Protein AF-A0A1E2WW05-F1 (afdb_monomer_lite)

pLDDT: mean 73.14, std 16.89, range [34.53, 94.69]

Radius of gyration: 18.59 Å; chains: 1; bounding box: 51×36×49 Å

Foldseek 3Di:
DDPLVVLLVVVVVLDPPDPQADPSVVLCVVLCVDPVSVVQCVVCSVVVNVVSNCLLSVLSRLVVLLVVLLCCVPPNVPDDRPDPPPPDPLVVLLSNLSSLLLNLQLVLLVVLPPPVVSVVLSVLQSVLVSVVSSVCLAPDLVVVLVLLVVCLVCLVVLHQSDDCVSRVSSSVSSVSLSVVCVVDVVSCVVRSVSNSVSSVSSSVSSVVRPQVNQWYDDPSFTWGDPDDPPDTDTSGD

Secondary structure (DSSP, 8-state):
--HHHHHHHHHHHHS---TTSSPHHHHHHHHHHSHHHHHHHHHHHHTT-HHHHHHHHHHHHHHHHHHHHHHHHHT-TT------TT--HHHHHHHHHHHHHHHHHHHHHHHHS-HHHHHHHHHHHHHHHHHHHHHHHTS-HHHHHHHHHHHHHHHHTT---S-TTTSHHHHHHHHHHHHHHHH-HHHIIIIIHHHHHHHHHHHHHHHH-GGGS--EEETTEEEEE-STTS-EEES--

Sequence (237 aa):
MTKAFSDLMKLKEVFIMPQGLPPLERLLIDASNDPYSRSKLQEAFKNEDYTTAYLVLAPHFAYAYGLQWIYKARWNSNYKIPLWRSFTNPGRQCVKAFGDFLNALLEVCREIYIYENAGEMFKYIVWELKKEEIDWQVSKKSEVIKTHQNRIGKLKKRENPYNSEDFPHLHRLIGECFDAGDGNNLFRINYFLVITRAYSAWVADMQSNPSWVTIFQENGKILHHASQGKGKKCLFQ

Structure (mmCIF, N/CA/C/O backbone):
data_AF-A0A1E2WW05-F1
#
_entry.id   AF-A0A1E2WW05-F1
#
loop_
_atom_site.group_PDB
_atom_site.id
_atom_site.type_symbol
_atom_site.label_atom_id
_atom_site.label_alt_id
_atom_site.label_comp_id
_atom_site.label_asym_id
_atom_site.label_entity_id
_atom_site.label_seq_id
_atom_site.pdbx_PDB_ins_code
_atom_site.Cartn_x
_atom_site.Cartn_y
_atom_site.Cartn_z
_atom_site.occupancy
_atom_site.B_iso_or_equiv
_atom_site.auth_seq_id
_atom_site.auth_comp_id
_atom_site.auth_asym_id
_atom_site.auth_atom_id
_atom_site.pdbx_PDB_model_num
ATOM 1 N N . MET A 1 1 ? -32.378 -13.559 2.565 1.00 45.41 1 MET A N 1
ATOM 2 C CA . MET A 1 1 ? -31.412 -12.772 3.366 1.00 45.41 1 MET A CA 1
ATOM 3 C C . MET A 1 1 ? -30.851 -13.685 4.446 1.00 45.41 1 MET A C 1
ATOM 5 O O . MET A 1 1 ? -31.641 -14.300 5.148 1.00 45.41 1 MET A O 1
ATOM 9 N N . THR A 1 2 ? -29.533 -13.876 4.517 1.00 45.19 2 THR A N 1
ATOM 10 C CA . THR A 1 2 ? -28.892 -14.802 5.472 1.00 45.19 2 THR A CA 1
ATOM 11 C C . THR A 1 2 ? -28.766 -14.171 6.861 1.00 45.19 2 THR A C 1
ATOM 13 O O . THR A 1 2 ? -28.639 -12.955 6.977 1.00 45.19 2 THR A O 1
ATOM 16 N N . LYS A 1 3 ? -28.759 -14.989 7.923 1.00 44.28 3 LYS A N 1
ATOM 17 C CA . LYS A 1 3 ? -28.567 -14.554 9.323 1.00 44.28 3 LYS A CA 1
ATOM 18 C C . LYS A 1 3 ? -27.330 -13.652 9.495 1.00 44.28 3 LYS A C 1
ATOM 20 O O . LYS A 1 3 ? -27.423 -12.613 10.131 1.00 44.28 3 LYS A O 1
ATOM 25 N N . ALA A 1 4 ? -26.243 -13.962 8.781 1.00 39.69 4 ALA A N 1
ATOM 26 C CA . ALA A 1 4 ? -25.043 -13.125 8.706 1.00 39.69 4 ALA A CA 1
ATOM 27 C C . ALA A 1 4 ? -25.322 -11.695 8.205 1.00 39.69 4 ALA A C 1
ATOM 29 O O . ALA A 1 4 ? -24.788 -10.750 8.762 1.00 39.69 4 ALA A O 1
ATOM 30 N N . PHE A 1 5 ? -26.190 -11.508 7.203 1.00 40.88 5 PHE A N 1
ATOM 31 C CA . PHE A 1 5 ? -26.583 -10.179 6.712 1.00 40.88 5 PHE A CA 1
ATOM 32 C C . PHE A 1 5 ? -27.421 -9.404 7.742 1.00 40.88 5 PHE A C 1
ATOM 34 O O . PHE A 1 5 ? -27.285 -8.193 7.875 1.00 40.88 5 PHE A O 1
ATOM 41 N N . SER A 1 6 ? -28.258 -10.105 8.511 1.00 46.91 6 SER A N 1
ATOM 42 C CA . SER A 1 6 ? -29.024 -9.505 9.609 1.00 46.91 6 SER A CA 1
ATOM 43 C C . SER A 1 6 ? -28.130 -9.082 10.779 1.00 46.91 6 SER A C 1
ATOM 45 O O . SER A 1 6 ? -28.365 -8.027 11.359 1.00 46.91 6 SER A O 1
ATOM 47 N N . ASP A 1 7 ? -27.110 -9.871 11.119 1.00 48.38 7 ASP A N 1
ATOM 48 C CA . ASP A 1 7 ? -26.136 -9.531 12.164 1.00 48.38 7 ASP A CA 1
ATOM 49 C C . ASP A 1 7 ? -25.177 -8.416 11.698 1.00 48.38 7 ASP A C 1
ATOM 51 O O . ASP A 1 7 ? -24.843 -7.515 12.464 1.00 48.38 7 ASP A O 1
ATOM 55 N N . LEU A 1 8 ? -24.853 -8.379 10.402 1.00 46.03 8 LEU A N 1
ATOM 56 C CA . LEU A 1 8 ? -24.139 -7.281 9.740 1.00 46.03 8 LEU A CA 1
ATOM 57 C C . LEU A 1 8 ? -24.904 -5.948 9.776 1.00 46.03 8 LEU A C 1
ATOM 59 O O . LEU A 1 8 ? -24.286 -4.891 9.852 1.00 46.03 8 LEU A O 1
ATOM 63 N N . MET A 1 9 ? -26.238 -5.968 9.749 1.00 45.62 9 MET A N 1
ATOM 64 C CA . MET A 1 9 ? -27.055 -4.753 9.866 1.00 45.62 9 MET A CA 1
ATOM 65 C C . MET A 1 9 ? -27.131 -4.221 11.303 1.00 45.62 9 MET A C 1
ATOM 67 O O . MET A 1 9 ? -27.318 -3.021 11.478 1.00 45.62 9 MET A O 1
ATOM 71 N N . LYS A 1 10 ? -26.894 -5.057 12.325 1.00 48.31 10 LYS A N 1
ATOM 72 C CA . LYS A 1 10 ? -26.745 -4.594 13.720 1.00 48.31 10 LYS A CA 1
ATOM 73 C C . LYS A 1 10 ? -25.486 -3.744 13.904 1.00 48.31 10 LYS A C 1
ATOM 75 O O . LYS A 1 10 ? -25.483 -2.809 14.698 1.00 48.31 10 LYS A O 1
ATOM 80 N N . LEU A 1 11 ? -24.447 -3.974 13.092 1.00 43.03 11 LEU A N 1
ATOM 81 C CA . LEU A 1 11 ? -23.299 -3.068 13.039 1.00 43.03 11 LEU A CA 1
ATOM 82 C C . LEU A 1 11 ? -23.680 -1.664 12.575 1.00 43.03 11 LEU A C 1
ATOM 84 O O . LEU A 1 11 ? -22.949 -0.742 12.877 1.00 43.03 11 LEU A O 1
ATOM 88 N N . LYS A 1 12 ? -24.797 -1.455 11.876 1.00 41.94 12 LYS A N 1
ATOM 89 C CA . LYS A 1 12 ? -25.235 -0.117 11.451 1.00 41.94 12 LYS A CA 1
ATOM 90 C C . LYS A 1 12 ? -25.687 0.756 12.634 1.00 41.94 12 LYS A C 1
ATOM 92 O O . LYS A 1 12 ? -25.689 1.976 12.515 1.00 41.94 12 LYS A O 1
ATOM 97 N N . GLU A 1 13 ? -26.045 0.129 13.757 1.00 38.78 13 GLU A N 1
ATOM 98 C CA . GLU A 1 13 ? -26.402 0.788 15.023 1.00 38.78 13 GLU A CA 1
ATOM 99 C C . GLU A 1 13 ? -25.180 0.976 15.942 1.00 38.78 13 GLU A C 1
ATOM 101 O O . GLU A 1 13 ? -25.124 1.942 16.698 1.00 38.78 13 GLU A O 1
ATOM 106 N N . VAL A 1 14 ? -24.175 0.093 15.837 1.00 38.38 14 VAL A N 1
ATOM 107 C CA . VAL A 1 14 ? -22.914 0.145 16.610 1.00 38.38 14 VAL A CA 1
ATOM 108 C C . VAL A 1 14 ? -21.855 1.023 15.928 1.00 38.38 14 VAL A C 1
ATOM 110 O O . VAL A 1 14 ? -21.145 1.796 16.568 1.00 38.38 14 VAL A O 1
ATOM 113 N N . PHE A 1 15 ? -21.757 0.940 14.605 1.00 38.00 15 PHE A N 1
ATOM 114 C CA . PHE A 1 15 ? -20.961 1.821 13.769 1.00 38.00 15 PHE A CA 1
ATOM 115 C C . PHE A 1 15 ? -21.826 3.013 13.390 1.00 38.00 15 PHE A C 1
ATOM 117 O O . PHE A 1 15 ? -22.604 2.959 12.435 1.00 38.00 15 PHE A O 1
ATOM 124 N N . ILE A 1 16 ? -21.625 4.136 14.077 1.00 41.28 16 ILE A N 1
ATOM 125 C CA . ILE A 1 16 ? -22.026 5.435 13.539 1.00 41.28 16 ILE A CA 1
ATOM 126 C C . ILE A 1 16 ? -21.150 5.686 12.308 1.00 41.28 16 ILE A C 1
ATOM 128 O O . ILE A 1 16 ? -20.086 6.292 12.393 1.00 41.28 16 ILE A O 1
ATOM 132 N N . MET A 1 17 ? -21.578 5.161 11.162 1.00 38.66 17 MET A N 1
ATOM 133 C CA . MET A 1 17 ? -20.970 5.413 9.864 1.00 38.66 17 MET A CA 1
ATOM 134 C C . MET A 1 17 ? -21.217 6.879 9.518 1.00 38.66 17 MET A C 1
ATOM 136 O O . MET A 1 17 ? -22.373 7.279 9.344 1.00 38.66 17 MET A O 1
ATOM 140 N N . PRO A 1 18 ? -20.175 7.715 9.419 1.00 36.66 18 PRO A N 1
ATOM 141 C CA . PRO A 1 18 ? -20.381 9.120 9.125 1.00 36.66 18 PRO A CA 1
ATOM 142 C C . PRO A 1 18 ? -20.963 9.297 7.727 1.00 36.66 18 PRO A C 1
ATOM 144 O O . PRO A 1 18 ? -20.664 8.541 6.799 1.00 36.66 18 PRO A O 1
ATOM 147 N N . GLN A 1 19 ? -21.814 10.309 7.580 1.00 34.53 19 GLN A N 1
ATOM 148 C CA . GLN A 1 19 ? -22.475 10.593 6.312 1.00 34.53 19 GLN A CA 1
ATOM 149 C C . GLN A 1 19 ? -21.449 10.798 5.184 1.00 34.53 19 GLN A C 1
ATOM 151 O O . GLN A 1 19 ? -20.490 11.555 5.341 1.00 34.53 19 GLN A O 1
ATOM 156 N N . GLY A 1 20 ? -21.673 10.139 4.041 1.00 37.88 20 GLY A N 1
ATOM 157 C CA . GLY A 1 20 ? -20.835 10.258 2.839 1.00 37.88 20 GLY A CA 1
ATOM 158 C C . GLY A 1 20 ? -19.876 9.092 2.571 1.00 37.88 20 GLY A C 1
ATOM 159 O O . GLY A 1 20 ? -19.146 9.138 1.583 1.00 37.88 20 GLY A O 1
ATOM 160 N N . LEU A 1 21 ? -19.877 8.046 3.399 1.00 43.34 21 LEU A N 1
ATOM 161 C CA . LEU A 1 21 ? -19.211 6.783 3.070 1.00 43.34 21 LEU A CA 1
ATOM 162 C C . LEU A 1 21 ? -19.950 6.047 1.934 1.00 43.34 21 LEU A C 1
ATOM 164 O O . LEU A 1 21 ? -21.162 6.240 1.776 1.00 43.34 21 LEU A O 1
ATOM 168 N N . PRO A 1 22 ? -19.275 5.156 1.171 1.00 48.56 22 PRO A N 1
ATOM 169 C CA . PRO A 1 22 ? -19.995 4.072 0.514 1.00 48.56 22 PRO A CA 1
ATOM 170 C C . PRO A 1 22 ? -20.884 3.423 1.581 1.00 48.56 22 PRO A C 1
ATOM 172 O O . PRO A 1 22 ? -20.423 3.289 2.721 1.00 48.56 22 PRO A O 1
ATOM 175 N N . PRO A 1 23 ? -22.139 3.062 1.268 1.00 56.09 23 PRO A N 1
ATOM 176 C CA . PRO A 1 23 ? -23.016 2.445 2.255 1.00 56.09 23 PRO A CA 1
ATOM 177 C C . PRO A 1 23 ? -22.250 1.330 2.975 1.00 56.09 23 PRO A C 1
ATOM 179 O O . PRO A 1 23 ? -21.495 0.619 2.311 1.00 56.09 23 PRO A O 1
ATOM 182 N N . LEU A 1 24 ? -22.380 1.189 4.303 1.00 54.47 24 LEU A N 1
ATOM 183 C CA . LEU A 1 24 ? -21.713 0.104 5.050 1.00 54.47 24 LEU A CA 1
ATOM 184 C C . LEU A 1 24 ? -21.965 -1.228 4.339 1.00 54.47 24 LEU A C 1
ATOM 186 O O . LEU A 1 24 ? -21.053 -2.024 4.172 1.00 54.47 24 LEU A O 1
ATOM 190 N N . GLU A 1 25 ? -23.173 -1.386 3.791 1.00 56.75 25 GLU A N 1
ATOM 191 C CA . GLU A 1 25 ? -23.553 -2.497 2.928 1.00 56.75 25 GLU A CA 1
ATOM 192 C C . GLU A 1 25 ? -22.591 -2.720 1.753 1.00 56.75 25 GLU A C 1
ATOM 194 O O . GLU A 1 25 ? -22.239 -3.856 1.486 1.00 56.75 25 GLU A O 1
ATOM 199 N N . ARG A 1 26 ? -22.113 -1.678 1.068 1.00 61.25 26 ARG A N 1
ATOM 200 C CA . ARG A 1 26 ? -21.187 -1.792 -0.069 1.00 61.25 26 ARG A CA 1
ATOM 201 C C . ARG A 1 26 ? -19.784 -2.227 0.347 1.00 61.25 26 ARG A C 1
ATOM 203 O O . ARG A 1 26 ? -19.175 -3.025 -0.349 1.00 61.25 26 ARG A O 1
ATOM 210 N N . LEU A 1 27 ? -19.294 -1.756 1.489 1.00 63.03 27 LEU A N 1
ATOM 211 C CA . LEU A 1 27 ? -17.991 -2.172 2.020 1.00 63.03 27 LEU A CA 1
ATOM 212 C C . LEU A 1 27 ? -18.038 -3.573 2.615 1.00 63.03 27 LEU A C 1
ATOM 214 O O . LEU A 1 27 ? -17.094 -4.339 2.465 1.00 63.03 27 LEU A O 1
ATOM 218 N N . LEU A 1 28 ? -19.159 -3.925 3.236 1.00 63.44 28 LEU A N 1
ATOM 219 C CA . LEU A 1 28 ? -19.446 -5.288 3.647 1.00 63.44 28 LEU A CA 1
ATOM 220 C C . LEU A 1 28 ? -19.593 -6.204 2.436 1.00 63.44 28 LEU A C 1
ATOM 222 O O . LEU A 1 28 ? -19.105 -7.321 2.491 1.00 63.44 28 LEU A O 1
ATOM 226 N N . ILE A 1 29 ? -20.199 -5.745 1.338 1.00 66.25 29 ILE A N 1
ATOM 227 C CA . ILE A 1 29 ? -20.243 -6.485 0.072 1.00 66.25 29 ILE A CA 1
ATOM 228 C C . ILE A 1 29 ? -18.820 -6.693 -0.450 1.00 66.25 29 ILE A C 1
ATOM 230 O O . ILE A 1 29 ? -18.447 -7.833 -0.703 1.00 66.25 29 ILE A O 1
ATOM 234 N N . ASP A 1 30 ? -18.001 -5.644 -0.535 1.00 68.56 30 ASP A N 1
ATOM 235 C CA . ASP A 1 30 ? -16.623 -5.738 -1.028 1.00 68.56 30 ASP A CA 1
ATOM 236 C C . ASP A 1 30 ? -15.756 -6.657 -0.151 1.00 68.56 30 ASP A C 1
ATOM 238 O O . ASP A 1 30 ? -15.097 -7.561 -0.666 1.00 68.56 30 ASP A O 1
ATOM 242 N N . ALA A 1 31 ? -15.812 -6.498 1.174 1.00 71.50 31 ALA A N 1
ATOM 243 C CA . ALA A 1 31 ? -15.117 -7.366 2.123 1.00 71.50 31 ALA A CA 1
ATOM 244 C C . ALA A 1 31 ? -15.685 -8.791 2.128 1.00 71.50 31 ALA A C 1
ATOM 246 O O . ALA A 1 31 ? -14.944 -9.754 2.291 1.00 71.50 31 ALA A O 1
ATOM 247 N N . SER A 1 32 ? -16.989 -8.955 1.898 1.00 67.56 32 SER A N 1
ATOM 248 C CA . SER A 1 32 ? -17.591 -10.272 1.734 1.00 67.56 32 SER A CA 1
ATOM 249 C C . SER A 1 32 ? -17.220 -10.900 0.402 1.00 67.56 32 SER A C 1
ATOM 251 O O . SER A 1 32 ? -17.220 -12.111 0.328 1.00 67.56 32 SER A O 1
ATOM 253 N N . ASN A 1 33 ? -16.885 -10.162 -0.652 1.00 71.75 33 ASN A N 1
ATOM 254 C CA . ASN A 1 33 ? -16.458 -10.753 -1.923 1.00 71.75 33 ASN A CA 1
ATOM 255 C C . ASN A 1 33 ? -15.009 -11.252 -1.877 1.00 71.75 33 ASN A C 1
ATOM 257 O O . ASN A 1 33 ? -14.646 -12.123 -2.664 1.00 71.75 33 ASN A O 1
ATOM 261 N N . ASP A 1 34 ? -14.214 -10.753 -0.931 1.00 77.94 34 ASP A N 1
ATOM 262 C CA . ASP A 1 34 ? -12.877 -11.250 -0.634 1.00 77.94 34 ASP A CA 1
ATOM 263 C C . ASP A 1 34 ? -12.926 -12.498 0.278 1.00 77.94 34 ASP A C 1
ATOM 265 O O . ASP A 1 34 ? -13.397 -12.391 1.411 1.00 77.94 34 ASP A O 1
ATOM 269 N N . PRO A 1 35 ? -12.421 -13.676 -0.146 1.00 78.25 35 PRO A N 1
ATOM 270 C CA . PRO A 1 35 ? -12.417 -14.887 0.678 1.00 78.25 35 PRO A CA 1
ATOM 271 C C . PRO A 1 35 ? -11.692 -14.734 2.022 1.00 78.25 35 PRO A C 1
ATOM 273 O O . PRO A 1 35 ? -12.168 -15.271 3.024 1.00 78.25 35 PRO A O 1
ATOM 276 N N . TYR A 1 36 ? -10.577 -13.990 2.065 1.00 81.19 36 TYR A N 1
ATOM 277 C CA . TYR A 1 36 ? -9.803 -13.802 3.296 1.00 81.19 36 TYR A CA 1
ATOM 278 C C . TYR A 1 36 ? -10.573 -12.937 4.299 1.00 81.19 36 TYR A C 1
ATOM 280 O O . TYR A 1 36 ? -10.864 -13.385 5.412 1.00 81.19 36 TYR A O 1
ATOM 288 N N . SER A 1 37 ? -10.994 -11.740 3.878 1.00 81.56 37 SER A N 1
ATOM 289 C CA . SER A 1 37 ? -11.820 -10.845 4.694 1.00 81.56 37 SER A CA 1
ATOM 290 C C . SER A 1 37 ? -13.136 -11.507 5.093 1.00 81.56 37 SER A C 1
ATOM 292 O O . SER A 1 37 ? -13.527 -11.411 6.251 1.00 81.56 37 SER A O 1
ATOM 294 N N . ARG A 1 38 ? -13.803 -12.237 4.186 1.00 81.69 38 ARG A N 1
ATOM 295 C CA . ARG A 1 38 ? -15.033 -12.989 4.484 1.00 81.69 38 ARG A CA 1
ATOM 296 C C . ARG A 1 38 ? -14.805 -13.997 5.602 1.00 81.69 38 ARG A C 1
ATOM 298 O O . ARG A 1 38 ? -15.597 -14.019 6.540 1.00 81.69 38 ARG A O 1
ATOM 305 N N . SER A 1 39 ? -13.752 -14.810 5.515 1.00 82.19 39 SER A N 1
ATOM 306 C CA . SER A 1 39 ? -13.438 -15.807 6.544 1.00 82.19 39 SER A CA 1
ATOM 307 C C . SER A 1 39 ? -13.174 -15.141 7.893 1.00 82.19 39 SER A C 1
ATOM 309 O O . SER A 1 39 ? -13.739 -15.557 8.902 1.00 82.19 39 SER A O 1
ATOM 311 N N . LYS A 1 40 ? -12.363 -14.075 7.912 1.00 82.06 40 LYS A N 1
ATOM 312 C CA . LYS A 1 40 ? -12.041 -13.334 9.138 1.00 82.06 40 LYS A CA 1
ATOM 313 C C . LYS A 1 40 ? -13.256 -12.635 9.738 1.00 82.06 40 LYS A C 1
ATOM 315 O O . LYS A 1 40 ? -13.433 -12.667 10.949 1.00 82.06 40 LYS A O 1
ATOM 320 N N . LEU A 1 41 ? -14.128 -12.067 8.908 1.00 80.44 41 LEU A N 1
ATOM 321 C CA . LEU A 1 41 ? -15.387 -11.467 9.347 1.00 80.44 41 LEU A CA 1
ATOM 322 C C . LEU A 1 41 ? -16.345 -12.519 9.906 1.00 80.44 41 LEU A C 1
ATOM 324 O O . LEU A 1 41 ? -16.942 -12.298 10.951 1.00 80.44 41 LEU A O 1
ATOM 328 N N . GLN A 1 42 ? -16.484 -13.672 9.251 1.00 79.88 42 GLN A N 1
ATOM 329 C CA . GLN A 1 42 ? -17.332 -14.762 9.741 1.00 79.88 42 GLN A CA 1
ATOM 330 C C . GLN A 1 42 ? -16.861 -15.289 11.099 1.00 79.88 42 GLN A C 1
ATOM 332 O O . GLN A 1 42 ? -17.686 -15.498 11.987 1.00 79.88 42 GLN A O 1
ATOM 337 N N . GLU A 1 43 ? -15.552 -15.481 11.265 1.00 81.31 43 GLU A N 1
ATOM 338 C CA . GLU A 1 43 ? -14.938 -15.874 12.535 1.00 81.31 43 GLU A CA 1
ATOM 339 C C . GLU A 1 43 ? -15.163 -14.808 13.616 1.00 81.31 43 GLU A C 1
ATOM 341 O O . GLU A 1 43 ? -15.654 -15.123 14.699 1.00 81.31 43 GLU A O 1
ATOM 346 N N . ALA A 1 44 ? -14.895 -13.543 13.288 1.00 78.06 44 ALA A N 1
ATOM 347 C CA . ALA A 1 44 ? -15.107 -12.412 14.179 1.00 78.06 44 ALA A CA 1
ATOM 348 C C . ALA A 1 44 ? -16.565 -12.326 14.656 1.00 78.06 44 ALA A C 1
ATOM 350 O O . ALA A 1 44 ? -16.820 -12.265 15.854 1.00 78.06 44 ALA A O 1
ATOM 351 N N . PHE A 1 45 ? -17.539 -12.411 13.744 1.00 75.44 45 PHE A N 1
ATOM 352 C C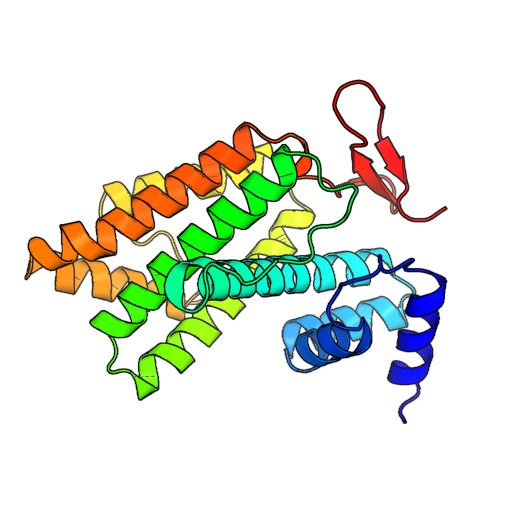A . PHE A 1 45 ? -18.959 -12.362 14.104 1.00 75.44 45 PHE A CA 1
ATOM 353 C C . PHE A 1 45 ? -19.417 -13.563 14.918 1.00 75.44 45 PHE A C 1
ATOM 355 O O . PHE A 1 45 ? -20.220 -13.401 15.832 1.00 75.44 45 PHE A O 1
ATOM 362 N N . LYS A 1 46 ? -18.906 -14.760 14.617 1.00 77.56 46 LYS A N 1
ATOM 363 C CA . LYS A 1 46 ? -19.207 -15.960 15.404 1.00 77.56 46 LYS A CA 1
ATOM 364 C C . LYS A 1 46 ? -18.757 -15.807 16.861 1.00 77.56 46 LYS A C 1
ATOM 366 O O . LYS A 1 46 ? -19.421 -16.337 17.746 1.00 77.56 46 LYS A O 1
ATOM 371 N N . ASN A 1 47 ? -17.656 -15.095 17.085 1.00 78.69 47 ASN A N 1
ATOM 372 C CA . ASN A 1 47 ? -17.053 -14.892 18.400 1.00 78.69 47 ASN A CA 1
ATOM 373 C C . ASN A 1 47 ? -17.460 -13.563 19.061 1.00 78.69 47 ASN A C 1
ATOM 375 O O . ASN A 1 47 ? -16.906 -13.224 20.101 1.00 78.69 47 ASN A O 1
ATOM 379 N N . GLU A 1 48 ? -18.376 -12.799 18.452 1.00 76.06 48 GLU A N 1
ATOM 380 C CA . GLU A 1 48 ? -18.725 -11.430 18.872 1.00 76.06 48 GLU A CA 1
ATOM 381 C C . GLU A 1 48 ? -17.497 -10.495 18.986 1.00 76.06 48 GLU A C 1
ATOM 383 O O . GLU A 1 48 ? -17.488 -9.511 19.725 1.00 76.06 48 GLU A O 1
ATOM 388 N N . ASP A 1 49 ? -16.450 -10.777 18.205 1.00 73.00 49 ASP A N 1
ATOM 389 C CA . ASP A 1 49 ? -15.217 -10.001 18.138 1.00 73.00 49 ASP A CA 1
ATOM 390 C C . ASP A 1 49 ? -15.364 -8.847 17.137 1.00 73.00 49 ASP A C 1
ATOM 392 O O . ASP A 1 49 ? -14.859 -8.848 16.009 1.00 73.00 49 ASP A O 1
ATOM 396 N N . TYR A 1 50 ? -16.072 -7.806 17.567 1.00 69.75 50 TYR A N 1
ATOM 397 C CA . TYR A 1 50 ? -16.231 -6.581 16.782 1.00 69.75 50 TYR A CA 1
ATOM 398 C C . TYR A 1 50 ? -14.900 -5.857 16.527 1.00 69.75 50 TYR A C 1
ATOM 400 O O . TYR A 1 50 ? -14.817 -5.021 15.622 1.00 69.75 50 TYR A O 1
ATOM 408 N N . THR A 1 51 ? -13.850 -6.209 17.276 1.00 64.38 51 THR A N 1
ATOM 409 C CA . THR A 1 51 ? -12.511 -5.659 17.097 1.00 64.38 51 THR A CA 1
ATOM 410 C C . THR A 1 51 ? -11.875 -6.172 15.820 1.00 64.38 51 THR A C 1
ATOM 412 O O . THR A 1 51 ? -11.508 -5.382 14.946 1.00 64.38 51 THR A O 1
ATOM 415 N N . THR A 1 52 ? -11.822 -7.490 15.653 1.00 71.88 52 THR A N 1
ATOM 416 C CA . THR A 1 52 ? -11.350 -8.096 14.407 1.00 71.88 52 THR A CA 1
ATOM 417 C C . THR A 1 52 ? -12.212 -7.674 13.222 1.00 71.88 52 THR A C 1
ATOM 419 O O . THR A 1 52 ? -11.670 -7.373 12.159 1.00 71.88 52 THR A O 1
ATOM 422 N N . ALA A 1 53 ? -13.534 -7.557 13.393 1.00 68.62 53 ALA A N 1
ATOM 423 C CA . ALA A 1 53 ? -14.404 -7.090 12.316 1.00 68.62 53 ALA A CA 1
ATOM 424 C C . ALA A 1 53 ? -14.044 -5.668 11.840 1.00 68.62 53 ALA A C 1
ATOM 426 O O . ALA A 1 53 ? -13.960 -5.425 10.636 1.00 68.62 53 ALA A O 1
ATOM 427 N N . TYR A 1 54 ? -13.768 -4.740 12.764 1.00 68.44 54 TYR A N 1
ATOM 428 C CA . TYR A 1 54 ? -13.324 -3.387 12.417 1.00 68.44 54 TYR A CA 1
ATOM 429 C C . TYR A 1 54 ? -11.978 -3.403 11.677 1.00 68.44 54 TYR A C 1
ATOM 431 O O . TYR A 1 54 ? -11.839 -2.758 10.637 1.00 68.44 54 TYR A O 1
ATOM 439 N N . LEU A 1 55 ? -10.997 -4.147 12.199 1.00 70.00 55 LEU A N 1
ATOM 440 C CA . LEU A 1 55 ? -9.646 -4.237 11.632 1.00 70.00 55 LEU A CA 1
ATOM 441 C C . LEU A 1 55 ? -9.649 -4.806 10.209 1.00 70.00 55 LEU A C 1
ATOM 443 O O . LEU A 1 55 ? -8.876 -4.360 9.368 1.00 70.00 55 LEU A O 1
ATOM 447 N N . VAL A 1 56 ? -10.550 -5.745 9.915 1.00 74.94 56 VAL A N 1
ATOM 448 C CA . VAL A 1 56 ? -10.717 -6.281 8.558 1.00 74.94 56 VAL A CA 1
ATOM 449 C C . VAL A 1 56 ? -11.328 -5.240 7.621 1.00 74.94 56 VAL A C 1
ATOM 451 O O . VAL A 1 56 ? -10.930 -5.154 6.464 1.00 74.94 56 VAL A O 1
ATOM 454 N N . LEU A 1 57 ? -12.282 -4.431 8.093 1.00 72.00 57 LEU A N 1
ATOM 455 C CA . LEU A 1 57 ? -12.966 -3.443 7.255 1.00 72.00 57 LEU A CA 1
ATOM 456 C C . LEU A 1 57 ? -12.130 -2.182 7.003 1.00 72.00 57 LEU A C 1
ATOM 458 O O . LEU A 1 57 ? -12.216 -1.622 5.909 1.00 72.00 57 LEU A O 1
ATOM 462 N N . ALA A 1 58 ? -11.323 -1.738 7.972 1.00 69.94 58 ALA A N 1
ATOM 463 C CA . ALA A 1 58 ? -10.554 -0.491 7.909 1.00 69.94 58 ALA A CA 1
ATOM 464 C C . ALA A 1 58 ? -9.683 -0.350 6.639 1.00 69.94 58 ALA A C 1
ATOM 466 O O . ALA A 1 58 ? -9.777 0.693 5.983 1.00 69.94 58 ALA A O 1
ATOM 467 N N . PRO A 1 59 ? -8.931 -1.378 6.201 1.00 73.12 59 PRO A N 1
ATOM 468 C CA . PRO A 1 59 ? -8.210 -1.334 4.935 1.00 73.12 59 PRO A CA 1
ATOM 469 C C . PRO A 1 59 ? -9.146 -1.094 3.749 1.00 73.12 59 PRO A C 1
ATOM 471 O O . PRO A 1 59 ? -8.896 -0.190 2.959 1.00 73.12 59 PRO A O 1
ATOM 474 N N . HIS A 1 60 ? -10.287 -1.789 3.635 1.00 74.50 60 HIS A N 1
ATOM 475 C CA . HIS A 1 60 ? -11.230 -1.576 2.517 1.00 74.50 60 HIS A CA 1
ATOM 476 C C . HIS A 1 60 ? -11.683 -0.116 2.387 1.00 74.50 60 HIS A C 1
ATOM 478 O O . HIS A 1 60 ? -11.796 0.377 1.261 1.00 74.50 60 HIS A O 1
ATOM 484 N N . PHE A 1 61 ? -11.851 0.602 3.504 1.00 70.69 61 PHE A N 1
ATOM 485 C CA . PHE A 1 61 ? -12.085 2.048 3.479 1.00 70.69 61 PHE A CA 1
ATOM 486 C C . PHE A 1 61 ? -10.900 2.812 2.875 1.00 70.69 61 PHE A C 1
ATOM 488 O O . PHE A 1 61 ? -11.103 3.633 1.976 1.00 70.69 61 PHE A O 1
ATOM 495 N N . ALA A 1 62 ? -9.675 2.542 3.333 1.00 71.88 62 ALA A N 1
ATOM 496 C CA . ALA A 1 62 ? -8.464 3.197 2.838 1.00 71.88 62 ALA A CA 1
ATOM 497 C C . ALA A 1 62 ? -8.300 3.027 1.317 1.00 71.88 62 ALA A C 1
ATOM 499 O O . ALA A 1 62 ? -8.072 4.011 0.609 1.00 71.88 62 ALA A O 1
ATOM 500 N N . TYR A 1 63 ? -8.524 1.819 0.785 1.00 76.94 63 TYR A N 1
ATOM 501 C CA . TYR A 1 63 ? -8.471 1.572 -0.663 1.00 76.94 63 TYR A CA 1
ATOM 502 C C . TYR A 1 63 ? -9.598 2.261 -1.424 1.00 76.94 63 TYR A C 1
ATOM 504 O O . TYR A 1 63 ? -9.335 2.850 -2.469 1.00 76.94 63 TYR A O 1
ATOM 512 N N . ALA A 1 64 ? -10.836 2.244 -0.922 1.00 75.56 64 ALA A N 1
ATOM 513 C CA . ALA A 1 64 ? -11.939 2.944 -1.579 1.00 75.56 64 ALA A CA 1
ATOM 514 C C . ALA A 1 64 ? -11.642 4.448 -1.724 1.00 75.56 64 ALA A C 1
ATOM 516 O O . ALA A 1 64 ? -11.883 5.036 -2.780 1.00 75.56 64 ALA A O 1
ATOM 517 N N . TYR A 1 65 ? -11.060 5.065 -0.694 1.00 75.19 65 TYR A N 1
ATOM 518 C CA . TYR A 1 65 ? -10.638 6.464 -0.735 1.00 75.19 65 TYR A CA 1
ATOM 519 C C . TYR A 1 65 ? -9.419 6.705 -1.623 1.00 75.19 65 TYR A C 1
ATOM 521 O O . TYR A 1 65 ? -9.401 7.688 -2.366 1.00 75.19 65 TYR A O 1
ATOM 529 N N . GLY A 1 66 ? -8.435 5.806 -1.592 1.00 79.19 66 GLY A N 1
ATOM 530 C CA . GLY A 1 66 ? -7.297 5.831 -2.505 1.00 79.19 66 GLY A CA 1
ATOM 531 C C . GLY A 1 66 ? -7.754 5.795 -3.964 1.00 79.19 66 GLY A C 1
ATOM 532 O O . GLY A 1 66 ? -7.381 6.664 -4.742 1.00 79.19 66 GLY A O 1
ATOM 533 N N . LEU A 1 67 ? -8.658 4.883 -4.327 1.00 81.19 67 LEU A N 1
ATOM 534 C CA . LEU A 1 67 ? -9.225 4.793 -5.678 1.00 81.19 67 LEU A CA 1
ATOM 535 C C . LEU A 1 67 ? -10.002 6.055 -6.076 1.00 81.19 67 LEU A C 1
ATOM 537 O O . LEU A 1 67 ? -9.855 6.546 -7.194 1.00 81.19 67 LEU A O 1
ATOM 541 N N . GLN A 1 68 ? -10.787 6.631 -5.162 1.00 81.06 68 GLN A N 1
ATOM 542 C CA . GLN A 1 68 ? -11.446 7.918 -5.405 1.00 81.06 68 GLN A CA 1
ATOM 543 C C . GLN A 1 68 ? -10.443 9.065 -5.596 1.00 81.06 68 GLN A C 1
ATOM 545 O O . GLN A 1 68 ? -10.707 9.986 -6.370 1.00 81.06 68 GLN A O 1
ATOM 550 N N . TRP A 1 69 ? -9.291 9.018 -4.919 1.00 83.31 69 TRP A N 1
ATOM 551 C CA . TRP A 1 69 ? -8.204 9.971 -5.131 1.00 83.31 69 TRP A CA 1
ATOM 552 C C . TRP A 1 69 ? -7.614 9.850 -6.533 1.00 83.31 69 TRP A C 1
ATOM 554 O O . TRP A 1 69 ? -7.499 10.863 -7.220 1.00 83.31 69 TRP A O 1
ATOM 564 N N . ILE A 1 70 ? -7.337 8.627 -6.994 1.00 83.50 70 ILE A N 1
ATOM 565 C CA . ILE A 1 70 ? -6.906 8.369 -8.376 1.00 83.50 70 ILE A CA 1
ATOM 566 C C . ILE A 1 70 ? -7.954 8.916 -9.355 1.00 83.50 70 ILE A C 1
ATOM 568 O O . ILE A 1 70 ? -7.607 9.635 -10.295 1.00 83.50 70 ILE A O 1
ATOM 572 N N . TYR A 1 71 ? -9.243 8.653 -9.087 1.00 80.19 71 TYR A N 1
ATOM 573 C CA . TYR A 1 71 ? -10.346 9.151 -9.909 1.00 80.19 71 TYR A CA 1
ATOM 574 C C . TYR A 1 71 ? -10.326 10.675 -10.050 1.00 80.19 71 TYR A C 1
ATOM 576 O O . TYR A 1 71 ? -10.366 11.223 -11.155 1.00 80.19 71 TYR A O 1
ATOM 584 N N . LYS A 1 72 ? -10.197 11.361 -8.912 1.00 80.94 72 LYS A N 1
ATOM 585 C CA . LYS A 1 72 ? -10.119 12.816 -8.856 1.00 80.94 72 LYS A CA 1
ATOM 586 C C . LYS A 1 72 ? -8.881 13.361 -9.569 1.00 80.94 72 LYS A C 1
ATOM 588 O O . LYS A 1 72 ? -8.980 14.341 -10.301 1.00 80.94 72 LYS A O 1
ATOM 593 N N . ALA A 1 73 ? -7.720 12.763 -9.320 1.00 76.31 73 ALA A N 1
ATOM 594 C CA . ALA A 1 73 ? -6.447 13.238 -9.843 1.00 76.31 73 ALA A CA 1
ATOM 595 C C . ALA A 1 73 ? -6.356 13.102 -11.369 1.00 76.31 73 ALA A C 1
ATOM 597 O O . ALA A 1 73 ? -5.755 13.962 -12.006 1.00 76.31 73 ALA A O 1
ATOM 598 N N . ARG A 1 74 ? -6.952 12.051 -11.953 1.00 75.50 74 ARG A N 1
ATOM 599 C CA . ARG A 1 74 ? -6.806 11.761 -13.388 1.00 75.50 74 ARG A CA 1
ATOM 600 C C . ARG A 1 74 ? -8.010 12.091 -14.251 1.00 75.50 74 ARG A C 1
ATOM 602 O O . ARG A 1 74 ? -7.828 12.607 -15.347 1.00 75.50 74 ARG A O 1
ATOM 609 N N . TRP A 1 75 ? -9.214 11.746 -13.803 1.00 77.94 75 TRP A N 1
ATOM 610 C CA . TRP A 1 75 ? -10.392 11.761 -14.675 1.00 77.94 75 TRP A CA 1
ATOM 611 C C . TRP A 1 75 ? -11.344 12.912 -14.372 1.00 77.94 75 TRP A C 1
ATOM 613 O O . TRP A 1 75 ? -11.970 13.433 -15.290 1.00 77.94 75 TRP A O 1
ATOM 623 N N . ASN A 1 76 ? -11.461 13.341 -13.111 1.00 80.62 76 ASN A N 1
ATOM 624 C CA . ASN A 1 76 ? -12.339 14.456 -12.762 1.00 80.62 76 ASN A CA 1
ATOM 625 C C . ASN A 1 76 ? -11.832 15.258 -11.554 1.00 80.62 76 ASN A C 1
ATOM 627 O O . ASN A 1 76 ? -12.171 14.962 -10.408 1.00 80.62 76 ASN A O 1
ATOM 631 N N . SER A 1 77 ? -11.098 16.343 -11.811 1.00 81.44 77 SER A N 1
ATOM 632 C CA . SER A 1 77 ? -10.559 17.231 -10.768 1.00 81.44 77 SER A CA 1
ATOM 633 C C . SER A 1 77 ? -11.638 17.928 -9.927 1.00 81.44 77 SER A C 1
ATOM 635 O O . SER A 1 77 ? -11.396 18.246 -8.756 1.00 81.44 77 SER A O 1
ATOM 637 N N . ASN A 1 78 ? -12.843 18.101 -10.484 1.00 78.25 78 ASN A N 1
ATOM 638 C CA . ASN A 1 78 ? -14.001 18.671 -9.793 1.00 78.25 78 ASN A CA 1
ATOM 639 C C . ASN A 1 78 ? -14.675 17.672 -8.841 1.00 78.25 78 ASN A C 1
ATOM 641 O O . ASN A 1 78 ? -15.485 18.078 -8.003 1.00 78.25 78 ASN A O 1
ATOM 645 N N . TYR A 1 79 ? -14.343 16.377 -8.931 1.00 74.75 79 TYR A N 1
ATOM 646 C CA . TYR A 1 79 ? -14.872 15.367 -8.024 1.00 74.75 79 TYR A CA 1
ATOM 647 C C . TYR A 1 79 ? -14.469 15.685 -6.578 1.00 74.75 79 TYR A C 1
ATOM 649 O O . TYR A 1 79 ? -13.290 15.825 -6.225 1.00 74.75 79 TYR A O 1
ATOM 657 N N . LYS A 1 80 ? -15.471 15.813 -5.706 1.00 72.88 80 LYS A N 1
ATOM 658 C CA . LYS A 1 80 ? -15.263 16.020 -4.274 1.00 72.88 80 LYS A CA 1
ATOM 659 C C . LYS A 1 80 ? -15.210 14.661 -3.597 1.00 72.88 80 LYS A C 1
ATOM 661 O O . LYS A 1 80 ? -16.206 13.954 -3.548 1.00 72.88 80 LYS A O 1
ATOM 666 N N . ILE A 1 81 ? -14.051 14.331 -3.039 1.00 68.69 81 ILE A N 1
ATOM 667 C CA . ILE A 1 81 ? -13.916 13.160 -2.175 1.00 68.69 81 ILE A CA 1
ATOM 668 C C . ILE A 1 81 ? -14.647 13.492 -0.869 1.00 68.69 81 ILE A C 1
ATOM 670 O O . ILE A 1 81 ? -14.305 14.511 -0.253 1.00 68.69 81 ILE A O 1
ATOM 674 N N . PRO A 1 82 ? -15.647 12.697 -0.454 1.00 61.50 82 PRO A N 1
ATOM 675 C CA . PRO A 1 82 ? -16.343 12.879 0.810 1.00 61.50 82 PRO A CA 1
ATOM 676 C C . PRO A 1 82 ? -15.389 12.543 1.962 1.00 61.50 82 PRO A C 1
ATOM 678 O O . PRO A 1 82 ? -15.342 11.427 2.475 1.00 61.50 82 PRO A O 1
ATOM 681 N N . LEU A 1 83 ? -14.567 13.520 2.337 1.00 55.91 83 LEU A N 1
ATOM 682 C CA . LEU A 1 83 ? -13.732 13.464 3.529 1.00 55.91 83 LEU A CA 1
ATOM 683 C C . LEU A 1 83 ? -14.633 13.723 4.738 1.00 55.91 83 LEU A C 1
ATOM 685 O O . LEU A 1 83 ? -15.457 14.642 4.703 1.00 55.91 83 LEU A O 1
ATOM 689 N N . TRP A 1 84 ? -14.489 12.937 5.809 1.00 52.03 84 TRP A N 1
ATOM 690 C CA . TRP A 1 84 ? -15.187 13.239 7.059 1.00 52.03 84 TRP A CA 1
ATOM 691 C C . TRP A 1 84 ? -14.891 14.682 7.472 1.00 52.03 84 TRP A C 1
ATOM 693 O O . TRP A 1 84 ? -13.741 15.120 7.420 1.00 52.03 84 TRP A O 1
ATOM 703 N N . ARG A 1 85 ? -15.901 15.401 7.976 1.00 38.00 85 ARG A N 1
ATOM 704 C CA . ARG A 1 85 ? -15.712 16.728 8.595 1.00 38.00 85 ARG A CA 1
ATOM 705 C C . ARG A 1 85 ? -14.682 16.712 9.745 1.00 38.00 85 ARG A C 1
ATOM 707 O O . ARG A 1 85 ? -14.216 17.769 10.148 1.00 38.00 85 ARG A O 1
ATOM 714 N N . SER A 1 86 ? -14.331 15.527 10.256 1.00 40.38 86 SER A N 1
ATOM 715 C CA . SER A 1 86 ? -13.367 15.276 11.332 1.00 40.38 86 SER A CA 1
ATOM 716 C C . SER A 1 86 ? -12.001 14.746 10.879 1.00 40.38 86 SER A C 1
ATOM 718 O O . SER A 1 86 ? -11.106 14.653 11.720 1.00 40.38 86 SER A O 1
ATOM 720 N N . PHE A 1 87 ? -11.792 14.426 9.593 1.00 46.16 87 PHE A N 1
ATOM 721 C CA . PHE A 1 87 ? -10.435 14.179 9.110 1.00 46.16 87 PHE A CA 1
ATOM 722 C C . PHE A 1 87 ? -9.703 15.519 9.110 1.00 46.16 87 PHE A C 1
ATOM 724 O O . PHE A 1 87 ? -9.884 16.366 8.236 1.00 46.16 87 PHE A O 1
ATOM 731 N N . THR A 1 88 ? -8.903 15.726 10.152 1.00 51.81 88 THR A N 1
ATOM 732 C CA . THR A 1 88 ? -7.967 16.841 10.245 1.00 51.81 88 THR A CA 1
ATOM 733 C C . THR A 1 88 ? -7.060 16.853 9.003 1.00 51.81 88 THR A C 1
ATOM 735 O O . THR A 1 88 ? -6.916 15.839 8.315 1.00 51.81 88 THR A O 1
ATOM 738 N N . ASN A 1 89 ? -6.424 17.994 8.706 1.00 55.25 89 ASN A N 1
ATOM 739 C CA . ASN A 1 89 ? -5.441 18.116 7.614 1.00 55.25 89 ASN A CA 1
ATOM 740 C C . ASN A 1 89 ? -4.487 16.899 7.471 1.00 55.25 89 ASN A C 1
ATOM 742 O O . ASN A 1 89 ? -4.310 16.446 6.340 1.00 55.25 89 ASN A O 1
ATOM 746 N N . PRO A 1 90 ? -3.957 16.318 8.571 1.00 51.22 90 PRO A N 1
ATOM 747 C CA . PRO A 1 90 ? -3.211 15.058 8.575 1.00 51.22 90 PRO A CA 1
ATOM 748 C C . PRO A 1 90 ? -3.854 13.913 7.787 1.00 51.22 90 PRO A C 1
ATOM 750 O O . PRO A 1 90 ? -3.262 13.421 6.837 1.00 51.22 90 PRO A O 1
ATOM 753 N N . GLY A 1 91 ? -5.089 13.507 8.093 1.00 61.59 91 GLY A N 1
ATOM 754 C CA . GLY A 1 91 ? -5.679 12.334 7.434 1.00 61.59 91 GLY A CA 1
ATOM 755 C C . GLY A 1 91 ? -5.993 12.540 5.952 1.00 61.59 91 GLY A C 1
ATOM 756 O O . GLY A 1 91 ? -5.954 11.593 5.168 1.00 61.59 91 GLY A O 1
ATOM 757 N N . ARG A 1 92 ? -6.219 13.790 5.527 1.00 64.00 92 ARG A N 1
ATOM 758 C CA . ARG A 1 92 ? -6.319 14.127 4.101 1.00 64.00 92 ARG A CA 1
ATOM 759 C C . ARG A 1 92 ? -4.990 13.919 3.372 1.00 64.00 92 ARG A C 1
ATOM 761 O O . ARG A 1 92 ? -5.001 13.482 2.223 1.00 64.00 92 ARG A O 1
ATOM 768 N N . GLN A 1 93 ? -3.870 14.237 4.022 1.00 68.50 93 GLN A N 1
ATOM 769 C CA . GLN A 1 93 ? -2.531 14.008 3.476 1.00 68.50 93 GLN A CA 1
ATOM 770 C C . GLN A 1 93 ? -2.224 12.509 3.392 1.00 68.50 93 GLN A C 1
ATOM 772 O O . GLN A 1 93 ? -1.744 12.069 2.349 1.00 68.50 93 GLN A O 1
ATOM 777 N N . CYS A 1 94 ? -2.648 11.720 4.385 1.00 70.38 94 CYS A N 1
ATOM 778 C CA . CYS A 1 94 ? -2.505 10.262 4.368 1.00 70.38 94 CYS A CA 1
ATOM 779 C C . CYS A 1 94 ? -3.209 9.619 3.167 1.00 70.38 94 CYS A C 1
ATOM 781 O O . CYS A 1 94 ? -2.592 8.877 2.404 1.00 70.38 94 CYS A O 1
ATOM 783 N N . VAL A 1 95 ? -4.492 9.948 2.959 1.00 73.94 95 VAL A N 1
ATOM 784 C CA . VAL A 1 95 ? -5.286 9.424 1.831 1.00 73.94 95 VAL A CA 1
ATOM 785 C C . VAL A 1 95 ? -4.691 9.850 0.492 1.00 73.94 95 VAL A C 1
ATOM 787 O O . VAL A 1 95 ? -4.644 9.054 -0.443 1.00 73.94 95 VAL A O 1
ATOM 790 N N . LYS A 1 96 ? -4.212 11.095 0.397 1.00 81.31 96 LYS A N 1
ATOM 791 C CA . LYS A 1 96 ? -3.544 11.597 -0.804 1.00 81.31 96 LYS A CA 1
ATOM 792 C C . LYS A 1 96 ? -2.263 10.818 -1.101 1.00 81.31 96 LYS A C 1
ATOM 794 O O . LYS A 1 96 ? -2.107 10.344 -2.218 1.00 81.31 96 LYS A O 1
ATOM 799 N N . ALA A 1 97 ? -1.366 10.678 -0.125 1.00 81.19 97 ALA A N 1
ATOM 800 C CA . ALA A 1 97 ? -0.097 9.977 -0.309 1.00 81.19 97 ALA A CA 1
ATOM 801 C C . ALA A 1 97 ? -0.317 8.515 -0.723 1.00 81.19 97 ALA A C 1
ATOM 803 O O . ALA A 1 97 ? 0.337 8.018 -1.639 1.00 81.19 97 ALA A O 1
ATOM 804 N N . PHE A 1 98 ? -1.295 7.854 -0.103 1.00 82.88 98 PHE A N 1
ATOM 805 C CA . PHE A 1 98 ? -1.675 6.495 -0.459 1.00 82.88 98 PHE A CA 1
ATOM 806 C C . PHE A 1 98 ? -2.302 6.392 -1.859 1.00 82.88 98 PHE A C 1
ATOM 808 O O . PHE A 1 98 ? -1.941 5.516 -2.640 1.00 82.88 98 PHE A O 1
ATOM 815 N N . GLY A 1 99 ? -3.194 7.316 -2.223 1.00 85.44 99 GLY A N 1
ATOM 816 C CA . GLY A 1 99 ? -3.770 7.381 -3.568 1.00 85.44 99 GLY A CA 1
ATOM 817 C C . GLY A 1 99 ? -2.722 7.643 -4.655 1.00 85.44 99 GLY A C 1
ATOM 818 O O . GLY A 1 99 ? -2.760 7.009 -5.708 1.00 85.44 99 GLY A O 1
ATOM 819 N N . ASP A 1 100 ? -1.758 8.529 -4.386 1.00 86.88 100 ASP A N 1
ATOM 820 C CA . ASP A 1 100 ? -0.627 8.805 -5.280 1.00 86.88 100 ASP A CA 1
ATOM 821 C C . ASP A 1 100 ? 0.243 7.534 -5.467 1.00 86.88 100 ASP A C 1
ATOM 823 O O . ASP A 1 100 ? 0.680 7.241 -6.583 1.00 86.88 100 ASP A O 1
ATOM 827 N N . PHE A 1 101 ? 0.429 6.728 -4.412 1.00 90.00 101 PHE A N 1
ATOM 828 C CA . PHE A 1 101 ? 1.107 5.424 -4.474 1.00 90.00 101 PHE A CA 1
ATOM 829 C C . PHE A 1 101 ? 0.342 4.383 -5.306 1.00 90.00 101 PHE A C 1
ATOM 831 O O . PHE A 1 101 ? 0.925 3.776 -6.206 1.00 90.00 101 PHE A O 1
ATOM 838 N N . LEU A 1 102 ? -0.963 4.214 -5.074 1.00 90.50 102 LEU A N 1
ATOM 839 C CA . LEU A 1 102 ? -1.796 3.299 -5.862 1.00 90.50 102 LEU A CA 1
ATOM 840 C C . LEU A 1 102 ? -1.834 3.687 -7.347 1.00 90.50 102 LEU A C 1
ATOM 842 O O . LEU A 1 102 ? -1.787 2.815 -8.212 1.00 90.50 102 LEU A O 1
ATOM 846 N N . ASN A 1 103 ? -1.872 4.986 -7.654 1.00 89.75 103 ASN A N 1
ATOM 847 C CA . ASN A 1 103 ? -1.796 5.460 -9.033 1.00 89.75 103 ASN A CA 1
ATOM 848 C C . ASN A 1 103 ? -0.475 5.058 -9.703 1.00 89.75 103 ASN A C 1
ATOM 850 O O . ASN A 1 103 ? -0.481 4.626 -10.851 1.00 89.75 103 ASN A O 1
ATOM 854 N N . ALA A 1 104 ? 0.652 5.186 -8.995 1.00 89.38 104 ALA A N 1
ATOM 855 C CA . ALA A 1 104 ? 1.952 4.792 -9.531 1.00 89.38 104 ALA A CA 1
ATOM 856 C C . ALA A 1 104 ? 1.990 3.293 -9.873 1.00 89.38 104 ALA A C 1
ATOM 858 O O . ALA A 1 104 ? 2.461 2.926 -10.945 1.00 89.38 104 ALA A O 1
ATOM 859 N N . LEU A 1 105 ? 1.439 2.439 -9.004 1.00 91.25 105 LEU A N 1
ATOM 860 C CA . LEU A 1 105 ? 1.334 0.998 -9.259 1.00 91.25 105 LEU A CA 1
ATOM 861 C C . LEU A 1 105 ? 0.457 0.684 -10.477 1.00 91.25 105 LEU A C 1
ATOM 863 O O . LEU A 1 105 ? 0.847 -0.137 -11.305 1.00 91.25 105 LEU A O 1
ATOM 867 N N . LEU A 1 106 ? -0.695 1.348 -10.609 1.00 90.44 106 LEU A N 1
ATOM 868 C CA . LEU A 1 106 ? -1.590 1.167 -11.754 1.00 90.44 106 LEU A CA 1
ATOM 869 C C . LEU A 1 106 ? -0.903 1.521 -13.078 1.00 90.44 106 LEU A C 1
ATOM 871 O O . LEU A 1 106 ? -1.053 0.794 -14.055 1.00 90.44 106 LEU A O 1
ATOM 875 N N . GLU A 1 107 ? -0.141 2.613 -13.120 1.00 88.94 107 GLU A N 1
ATOM 876 C CA . GLU A 1 107 ? 0.567 3.010 -14.342 1.00 88.94 107 GLU A CA 1
ATOM 877 C C . GLU A 1 107 ? 1.612 1.987 -14.744 1.00 88.94 107 GLU A C 1
ATOM 879 O O . GLU A 1 107 ? 1.678 1.597 -15.900 1.00 88.94 107 GLU A O 1
ATOM 884 N N . VAL A 1 108 ? 2.372 1.478 -13.783 1.00 90.12 108 VAL A N 1
ATOM 885 C CA . VAL A 1 108 ? 3.359 0.439 -14.068 1.00 90.12 108 VAL A CA 1
ATOM 886 C C . VAL A 1 108 ? 2.687 -0.849 -14.533 1.00 90.12 108 VAL A C 1
ATOM 888 O O . VAL A 1 108 ? 3.161 -1.465 -15.484 1.00 90.12 108 VAL A O 1
ATOM 891 N N . CYS A 1 109 ? 1.544 -1.215 -13.943 1.00 90.56 109 CYS A N 1
ATOM 892 C CA . CYS A 1 109 ? 0.744 -2.329 -14.447 1.00 90.56 109 CYS A CA 1
ATOM 893 C C . CYS A 1 109 ? 0.331 -2.102 -15.905 1.00 90.56 109 CYS A C 1
ATOM 895 O O . CYS A 1 109 ? 0.419 -3.034 -16.685 1.00 90.56 109 CYS A O 1
ATOM 897 N N . ARG A 1 110 ? -0.086 -0.890 -16.291 1.00 88.75 110 ARG A N 1
ATOM 898 C CA . ARG A 1 110 ? -0.491 -0.569 -17.674 1.00 88.75 110 ARG A CA 1
ATOM 899 C C . ARG A 1 110 ? 0.658 -0.575 -18.675 1.00 88.75 110 ARG A C 1
ATOM 901 O O . ARG A 1 110 ? 0.430 -0.858 -19.846 1.00 88.75 110 ARG A O 1
ATOM 908 N N . GLU A 1 111 ? 1.855 -0.214 -18.235 1.00 88.25 111 GLU A N 1
ATOM 909 C CA . GLU A 1 111 ? 3.029 -0.181 -19.108 1.00 88.25 111 GLU A CA 1
ATOM 910 C C . GLU A 1 111 ? 3.635 -1.572 -19.301 1.00 88.25 111 GLU A C 1
ATOM 912 O O . GLU A 1 111 ? 4.103 -1.889 -20.390 1.00 88.25 111 GLU A O 1
ATOM 917 N N . ILE A 1 112 ? 3.622 -2.407 -18.258 1.00 86.50 112 ILE A N 1
ATOM 918 C CA . ILE A 1 112 ? 4.144 -3.778 -18.324 1.00 86.50 112 ILE A CA 1
ATOM 919 C C . ILE A 1 112 ? 3.106 -4.736 -18.922 1.00 86.50 112 ILE A C 1
ATOM 921 O O . ILE A 1 112 ? 3.432 -5.567 -19.769 1.00 86.50 112 ILE A O 1
ATOM 925 N N . TYR A 1 113 ? 1.848 -4.615 -18.502 1.00 81.25 113 TYR A N 1
ATOM 926 C CA . TYR A 1 113 ? 0.747 -5.455 -18.951 1.00 81.25 113 TYR A CA 1
ATOM 927 C C . TYR A 1 113 ?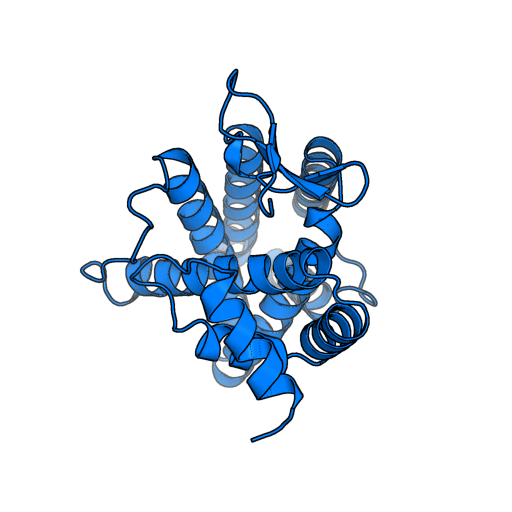 -0.163 -4.659 -19.878 1.00 81.25 113 TYR A C 1
ATOM 929 O O . TYR A 1 113 ? -0.664 -3.594 -19.527 1.00 81.25 113 TYR A O 1
ATOM 937 N N . ILE A 1 114 ? -0.445 -5.210 -21.058 1.00 72.19 114 ILE A N 1
ATOM 938 C CA . ILE A 1 114 ? -1.441 -4.638 -21.970 1.00 72.19 114 ILE A CA 1
ATOM 939 C C . ILE A 1 114 ? -2.780 -4.514 -21.221 1.00 72.19 114 ILE A C 1
ATOM 941 O O . ILE A 1 114 ? -3.163 -5.417 -20.478 1.00 72.19 114 ILE A O 1
ATOM 945 N N . TYR A 1 115 ? -3.463 -3.380 -21.407 1.00 56.06 115 TYR A N 1
ATOM 946 C CA . TYR A 1 115 ? -4.618 -2.879 -20.646 1.00 56.06 115 TYR A CA 1
ATOM 947 C C . TYR A 1 115 ? -5.584 -3.912 -20.049 1.00 56.06 115 TYR A C 1
ATOM 949 O O . TYR A 1 115 ? -5.956 -3.768 -18.884 1.00 56.06 115 TYR A O 1
ATOM 957 N N . GLU A 1 116 ? -5.990 -4.929 -20.813 1.00 60.62 116 GLU A N 1
ATOM 958 C CA . GLU A 1 116 ? -6.915 -5.970 -20.340 1.00 60.62 116 GLU A CA 1
ATOM 959 C C . GLU A 1 116 ? -6.371 -6.714 -19.109 1.00 60.62 116 GLU A C 1
ATOM 961 O O . GLU A 1 116 ? -7.107 -6.934 -18.149 1.00 60.62 116 GLU A O 1
ATOM 966 N N . ASN A 1 117 ? -5.063 -6.983 -19.071 1.00 75.81 117 ASN A N 1
ATOM 967 C CA . ASN A 1 117 ? -4.395 -7.662 -17.959 1.00 75.81 117 ASN A CA 1
ATOM 968 C C . ASN A 1 117 ? -3.941 -6.697 -16.854 1.00 75.81 117 ASN A C 1
ATOM 970 O O . ASN A 1 117 ? -3.782 -7.102 -15.703 1.00 75.81 117 ASN A O 1
ATOM 974 N N . ALA A 1 118 ? -3.747 -5.412 -17.168 1.00 79.81 118 ALA A N 1
ATOM 975 C CA . ALA A 1 118 ? -3.291 -4.419 -16.195 1.00 79.81 118 ALA A CA 1
ATOM 976 C C . ALA A 1 118 ? -4.303 -4.202 -15.064 1.00 79.81 118 ALA A C 1
ATOM 978 O O . ALA A 1 118 ? -3.919 -4.092 -13.900 1.00 79.81 118 ALA A O 1
ATOM 979 N N . GLY A 1 119 ? -5.597 -4.155 -15.399 1.00 81.69 119 GLY A N 1
ATOM 980 C CA . GLY A 1 119 ? -6.662 -4.001 -14.408 1.00 81.69 119 GLY A CA 1
ATOM 981 C C . GLY A 1 119 ? -6.760 -5.203 -13.467 1.00 81.69 119 GLY A C 1
ATOM 982 O O . GLY A 1 119 ? -6.925 -5.033 -12.258 1.00 81.69 119 GLY A O 1
ATOM 983 N N . GLU A 1 120 ? -6.610 -6.412 -14.008 1.00 83.56 120 GLU A N 1
ATOM 984 C CA . GLU A 1 120 ? -6.612 -7.643 -13.222 1.00 83.56 120 GLU A CA 1
ATOM 985 C C . GLU A 1 120 ? -5.368 -7.752 -12.327 1.00 83.56 120 GLU A C 1
ATOM 987 O O . GLU A 1 120 ? -5.495 -7.987 -11.124 1.00 83.56 120 GLU A O 1
ATOM 992 N N . MET A 1 121 ? -4.179 -7.479 -12.867 1.00 86.94 121 MET A N 1
ATOM 993 C CA . MET A 1 121 ? -2.938 -7.449 -12.090 1.00 86.94 121 MET A CA 1
ATOM 994 C C . MET A 1 121 ? -3.017 -6.427 -10.949 1.00 86.94 121 MET A C 1
ATOM 996 O O . MET A 1 121 ? -2.727 -6.738 -9.792 1.00 86.94 121 MET A O 1
ATOM 1000 N N . PHE A 1 122 ? -3.492 -5.215 -11.248 1.00 89.62 122 PHE A N 1
ATOM 1001 C CA . PHE A 1 122 ? -3.662 -4.168 -10.247 1.00 89.62 122 PHE A CA 1
ATOM 1002 C C . PHE A 1 122 ? -4.641 -4.577 -9.139 1.00 89.62 122 PHE A C 1
ATOM 1004 O O . PHE A 1 122 ? -4.395 -4.302 -7.964 1.00 89.62 122 PHE A O 1
ATOM 1011 N N . LYS A 1 123 ? -5.726 -5.283 -9.481 1.00 85.56 123 LYS A N 1
ATOM 1012 C CA . LYS A 1 123 ? -6.677 -5.822 -8.500 1.00 85.56 123 LYS A CA 1
ATOM 1013 C C . LYS A 1 123 ? -6.001 -6.796 -7.528 1.00 85.56 123 LYS A C 1
ATOM 1015 O O . LYS A 1 123 ? -6.237 -6.678 -6.325 1.00 85.56 123 LYS A O 1
ATOM 1020 N N . TYR A 1 124 ? -5.175 -7.726 -8.013 1.00 88.81 124 TYR A N 1
ATOM 1021 C CA . TYR A 1 124 ? -4.464 -8.667 -7.139 1.00 88.81 124 TYR A CA 1
ATOM 1022 C C . TYR A 1 124 ? -3.412 -7.974 -6.268 1.00 88.81 124 TYR A C 1
ATOM 1024 O O . TYR A 1 124 ? -3.316 -8.269 -5.081 1.00 88.81 124 TYR A O 1
ATOM 1032 N N . IL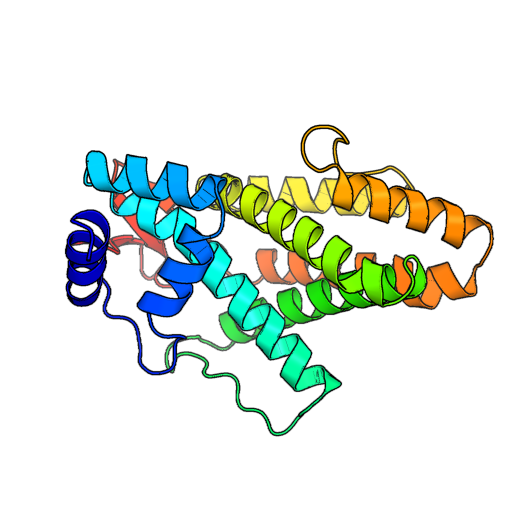E A 1 125 ? -2.699 -6.982 -6.803 1.00 91.00 125 ILE A N 1
ATOM 1033 C CA . ILE A 1 125 ? -1.752 -6.170 -6.024 1.00 91.00 125 ILE A CA 1
ATOM 1034 C C . ILE A 1 125 ? -2.463 -5.403 -4.905 1.00 91.00 125 ILE A C 1
ATOM 1036 O O . ILE A 1 125 ? -2.013 -5.400 -3.761 1.00 91.00 125 ILE A O 1
ATOM 1040 N N . VAL A 1 126 ? -3.597 -4.768 -5.206 1.00 88.25 126 VAL A N 1
ATOM 1041 C CA . VAL A 1 126 ? -4.419 -4.089 -4.193 1.00 88.25 126 VAL A CA 1
ATOM 1042 C C . VAL A 1 126 ? -4.870 -5.071 -3.112 1.00 88.25 126 VAL A C 1
ATOM 1044 O O . VAL A 1 126 ? -4.916 -4.714 -1.937 1.00 88.25 126 VAL A O 1
ATOM 1047 N N . TRP A 1 127 ? -5.195 -6.305 -3.489 1.00 84.69 127 TRP A N 1
ATOM 1048 C CA . TRP A 1 127 ? -5.569 -7.347 -2.540 1.00 84.69 127 TRP A CA 1
ATOM 1049 C C . TRP A 1 127 ? -4.404 -7.773 -1.635 1.00 84.69 127 TRP A C 1
ATOM 1051 O O . TRP A 1 127 ? -4.567 -7.867 -0.421 1.00 84.69 127 TRP A O 1
ATOM 1061 N N . GLU A 1 128 ? -3.218 -7.957 -2.204 1.00 89.50 128 GLU A N 1
ATOM 1062 C CA . GLU A 1 128 ? -1.994 -8.265 -1.461 1.00 89.50 128 GLU A CA 1
ATOM 1063 C C . GLU A 1 128 ? -1.652 -7.172 -0.441 1.00 89.50 128 GLU A C 1
ATOM 1065 O O . GLU A 1 128 ? -1.393 -7.470 0.726 1.00 89.50 128 GLU A O 1
ATOM 1070 N N . LEU A 1 129 ? -1.748 -5.902 -0.846 1.00 87.81 129 LEU A N 1
ATOM 1071 C CA . LEU A 1 129 ? -1.546 -4.767 0.055 1.00 87.81 129 LEU A CA 1
ATOM 1072 C C . LEU A 1 129 ? -2.614 -4.714 1.164 1.00 87.81 129 LEU A C 1
ATOM 1074 O O . LEU A 1 129 ? -2.285 -4.397 2.305 1.00 87.81 129 LEU A O 1
ATOM 1078 N N . LYS A 1 130 ? -3.880 -5.058 0.867 1.00 83.12 130 LYS A N 1
ATOM 1079 C CA . LYS A 1 130 ? -4.955 -5.143 1.877 1.00 83.12 130 LYS A CA 1
ATOM 1080 C C . LYS A 1 130 ? -4.639 -6.175 2.948 1.00 83.12 130 LYS A C 1
ATOM 1082 O O . LYS A 1 130 ? -4.758 -5.865 4.129 1.00 83.12 130 LYS A O 1
ATOM 1087 N N . LYS A 1 131 ? -4.272 -7.391 2.531 1.00 82.56 131 LYS A N 1
ATOM 1088 C CA . LYS A 1 131 ? -3.922 -8.491 3.440 1.00 82.56 131 LYS A CA 1
ATOM 1089 C C . LYS A 1 131 ? -2.816 -8.049 4.392 1.00 82.56 131 LYS A C 1
ATOM 1091 O O . LYS A 1 131 ? -2.940 -8.205 5.600 1.00 82.56 131 LYS A O 1
ATOM 1096 N N . GLU A 1 132 ? -1.787 -7.427 3.838 1.00 82.56 132 GLU A N 1
ATOM 1097 C CA . GLU A 1 132 ? -0.668 -6.933 4.619 1.00 82.56 132 GLU A CA 1
ATOM 1098 C C . GLU A 1 132 ? -1.051 -5.808 5.596 1.00 82.56 132 GLU A C 1
ATOM 1100 O O . GLU A 1 132 ? -0.606 -5.793 6.743 1.00 82.56 132 GLU A O 1
ATOM 1105 N N . GLU A 1 133 ? -1.904 -4.876 5.174 1.00 77.31 133 GLU A N 1
ATOM 1106 C CA . GLU A 1 133 ? -2.351 -3.782 6.034 1.00 77.31 133 GLU A CA 1
ATOM 1107 C C . GLU A 1 133 ? -3.162 -4.283 7.237 1.00 77.31 133 GLU A C 1
ATOM 1109 O O . GLU A 1 133 ? -3.016 -3.735 8.331 1.00 77.31 133 GLU A O 1
ATOM 1114 N N . ILE A 1 134 ? -3.957 -5.350 7.069 1.00 71.69 134 ILE A N 1
ATOM 1115 C CA . ILE A 1 134 ? -4.660 -6.026 8.175 1.00 71.69 134 ILE A CA 1
ATOM 1116 C C . ILE A 1 134 ? -3.650 -6.522 9.222 1.00 71.69 134 ILE A C 1
ATOM 1118 O O . ILE A 1 134 ? -3.833 -6.268 10.415 1.00 71.69 134 ILE A O 1
ATOM 1122 N N . ASP A 1 135 ? -2.564 -7.165 8.785 1.00 70.12 135 ASP A N 1
ATOM 1123 C CA . ASP A 1 135 ? -1.523 -7.697 9.676 1.00 70.12 135 ASP A CA 1
ATOM 1124 C C . ASP A 1 135 ? -0.745 -6.571 10.393 1.00 70.12 135 ASP A C 1
ATOM 1126 O O . ASP A 1 135 ? -0.277 -6.718 11.527 1.00 70.12 135 ASP A O 1
ATOM 1130 N N . TRP A 1 136 ? -0.639 -5.393 9.775 1.00 71.31 136 TRP A N 1
ATOM 1131 C CA . TRP A 1 136 ? 0.012 -4.229 10.377 1.00 71.31 136 TRP A CA 1
ATOM 1132 C C . TRP A 1 136 ? -0.841 -3.466 11.378 1.00 71.31 136 TRP A C 1
ATOM 1134 O O . TRP A 1 136 ? -0.272 -2.856 12.284 1.00 71.31 136 TRP A O 1
ATOM 1144 N N . GLN A 1 137 ? -2.171 -3.481 11.257 1.00 64.81 137 GLN A N 1
ATOM 1145 C CA . GLN A 1 137 ? -3.032 -2.733 12.184 1.00 64.81 137 GLN A CA 1
ATOM 1146 C C . GLN A 1 137 ? -2.916 -3.227 13.636 1.00 64.81 137 GLN A C 1
ATOM 1148 O O . GLN A 1 137 ? -3.232 -2.489 14.568 1.00 64.81 137 GLN A O 1
ATOM 1153 N N . VAL A 1 138 ? -2.419 -4.449 13.837 1.00 64.06 138 VAL A N 1
ATOM 1154 C CA . VAL A 1 138 ? -2.126 -5.025 15.159 1.00 64.06 138 VAL A CA 1
ATOM 1155 C C . VAL A 1 138 ? -0.661 -4.857 15.594 1.00 64.06 138 VAL A C 1
ATOM 1157 O O . VAL A 1 138 ? -0.315 -5.169 16.732 1.00 64.06 138 VAL A O 1
ATOM 1160 N N . SER A 1 139 ? 0.204 -4.338 14.718 1.00 67.56 139 SER A N 1
ATOM 1161 C CA . SER A 1 139 ? 1.641 -4.148 14.956 1.00 67.56 139 SER A CA 1
ATOM 1162 C C . SER A 1 139 ? 1.962 -2.750 15.501 1.00 67.56 139 SER A C 1
ATOM 1164 O O . SER A 1 139 ? 1.197 -1.795 15.341 1.00 67.56 139 SER A O 1
ATOM 1166 N N . LYS A 1 140 ? 3.135 -2.565 16.130 1.00 73.25 140 LYS A N 1
ATOM 1167 C CA . LYS A 1 140 ? 3.544 -1.220 16.574 1.00 73.25 140 LYS A CA 1
ATOM 1168 C C . LYS A 1 140 ? 3.880 -0.349 15.366 1.00 73.25 140 LYS A C 1
ATOM 1170 O O . LYS A 1 140 ? 4.628 -0.760 14.483 1.00 73.25 140 LYS A O 1
ATOM 1175 N N . LYS A 1 141 ? 3.455 0.920 15.390 1.00 75.56 141 LYS A N 1
ATOM 1176 C CA . LYS A 1 141 ? 3.766 1.927 14.352 1.00 75.56 141 LYS A CA 1
ATOM 1177 C C . LYS A 1 141 ? 5.240 1.922 13.919 1.00 75.56 141 LYS A C 1
ATOM 1179 O O . LYS A 1 141 ? 5.552 2.007 12.736 1.00 75.56 141 LYS A O 1
ATOM 1184 N N . SER A 1 142 ? 6.152 1.852 14.887 1.00 78.00 142 SER A N 1
ATOM 1185 C CA . SER A 1 142 ? 7.596 1.864 14.643 1.00 78.00 142 SER A CA 1
ATOM 1186 C C . SER A 1 142 ? 8.094 0.615 13.913 1.00 78.00 142 SER A C 1
ATOM 1188 O O . SER A 1 142 ? 9.045 0.716 13.143 1.00 78.00 142 SER A O 1
ATOM 1190 N N . GLU A 1 143 ? 7.467 -0.541 14.124 1.00 82.25 143 GLU A N 1
ATOM 1191 C CA . GLU A 1 143 ? 7.781 -1.792 13.426 1.00 82.25 143 GLU A CA 1
ATOM 1192 C C . GLU A 1 143 ? 7.302 -1.720 11.977 1.00 82.25 143 GLU A C 1
ATOM 1194 O O . GLU A 1 143 ? 8.090 -1.970 11.068 1.00 82.25 143 GLU A O 1
ATOM 1199 N N . VAL A 1 144 ? 6.073 -1.246 11.753 1.00 82.12 144 VAL A N 1
ATOM 1200 C CA . VAL A 1 144 ? 5.512 -1.032 10.408 1.00 82.12 144 VAL A CA 1
ATOM 1201 C C . VAL A 1 144 ? 6.393 -0.076 9.593 1.00 82.12 144 VAL A C 1
ATOM 1203 O O . VAL A 1 144 ? 6.808 -0.393 8.477 1.00 82.12 144 VAL A O 1
ATOM 1206 N N . ILE A 1 145 ? 6.785 1.062 10.179 1.00 84.50 145 ILE A N 1
ATOM 1207 C CA . ILE A 1 145 ? 7.690 2.025 9.529 1.00 84.50 145 ILE A CA 1
ATOM 1208 C C . ILE A 1 145 ? 9.042 1.382 9.192 1.00 84.50 145 ILE A C 1
ATOM 1210 O O . ILE A 1 145 ? 9.535 1.565 8.079 1.00 84.50 145 ILE A O 1
ATOM 1214 N N . LYS A 1 146 ? 9.644 0.620 10.117 1.00 87.44 146 LYS A N 1
ATOM 1215 C CA . LYS A 1 146 ? 10.920 -0.077 9.870 1.00 87.44 146 LYS A CA 1
ATOM 1216 C C . LYS A 1 146 ? 10.806 -1.070 8.715 1.00 87.44 146 LYS A C 1
ATOM 1218 O O . LYS A 1 146 ? 11.697 -1.108 7.866 1.00 87.44 146 LYS A O 1
ATOM 1223 N N . THR A 1 147 ? 9.713 -1.828 8.651 1.00 88.94 147 THR A N 1
ATOM 1224 C CA . THR A 1 147 ? 9.433 -2.751 7.547 1.00 88.94 147 THR A CA 1
ATOM 1225 C C . THR A 1 147 ? 9.410 -2.004 6.219 1.00 88.94 147 THR A C 1
ATOM 1227 O O . THR A 1 147 ? 10.155 -2.355 5.305 1.00 88.94 147 THR A O 1
ATOM 1230 N N . HIS A 1 148 ? 8.658 -0.908 6.112 1.00 88.12 148 HIS A N 1
ATOM 1231 C CA . HIS A 1 148 ? 8.616 -0.132 4.873 1.00 88.12 148 HIS A CA 1
ATOM 1232 C C . HIS A 1 148 ? 9.950 0.530 4.505 1.00 88.12 148 HIS A C 1
ATOM 1234 O O . HIS A 1 148 ? 10.320 0.567 3.332 1.00 88.12 148 HIS A O 1
ATOM 1240 N N . GLN A 1 149 ? 10.710 1.018 5.485 1.00 90.12 149 GLN A N 1
ATOM 1241 C CA . GLN A 1 149 ? 12.047 1.562 5.240 1.00 90.12 149 GLN A CA 1
ATOM 1242 C C . GLN A 1 149 ? 13.003 0.504 4.681 1.00 90.12 149 GLN A C 1
ATOM 1244 O O . GLN A 1 149 ? 13.755 0.795 3.750 1.00 90.12 149 GLN A O 1
ATOM 1249 N N . ASN A 1 150 ? 12.941 -0.728 5.196 1.00 92.62 150 ASN A N 1
ATOM 1250 C CA . ASN A 1 150 ? 13.696 -1.855 4.650 1.00 92.62 150 ASN A CA 1
ATOM 1251 C C . ASN A 1 150 ? 13.319 -2.097 3.178 1.00 92.62 150 ASN A C 1
ATOM 1253 O O . ASN A 1 150 ? 14.196 -2.177 2.320 1.00 92.62 150 ASN A O 1
ATOM 1257 N N . ARG A 1 151 ? 12.020 -2.089 2.853 1.00 91.75 151 ARG A N 1
ATOM 1258 C CA . ARG A 1 151 ? 11.542 -2.257 1.470 1.00 91.75 151 ARG A CA 1
ATOM 1259 C C . ARG A 1 151 ? 12.062 -1.182 0.527 1.00 91.75 151 ARG A C 1
ATOM 1261 O O . ARG A 1 151 ? 12.537 -1.505 -0.555 1.00 91.75 151 ARG A O 1
ATOM 1268 N N . ILE A 1 152 ? 12.036 0.082 0.950 1.00 91.88 152 ILE A N 1
ATOM 1269 C CA . ILE A 1 152 ? 12.629 1.185 0.181 1.00 91.88 152 ILE A CA 1
ATOM 1270 C C . ILE A 1 152 ? 14.129 0.940 -0.035 1.00 91.88 152 ILE A C 1
ATOM 1272 O O . ILE A 1 152 ? 14.638 1.169 -1.131 1.00 91.88 152 ILE A O 1
ATOM 1276 N N . GLY A 1 153 ? 14.836 0.463 0.994 1.00 92.88 153 GLY A N 1
ATOM 1277 C CA . GLY A 1 153 ? 16.244 0.078 0.900 1.00 92.88 153 GLY A CA 1
ATOM 1278 C C . GLY A 1 153 ? 16.492 -0.999 -0.158 1.00 92.88 153 GLY A C 1
ATOM 1279 O O . GLY A 1 153 ? 17.361 -0.816 -1.009 1.00 92.88 153 GLY A O 1
ATOM 1280 N N . LYS A 1 154 ? 15.695 -2.073 -0.150 1.00 94.56 154 LYS A N 1
ATOM 1281 C CA . LYS A 1 154 ? 15.757 -3.155 -1.143 1.00 94.56 154 LYS A CA 1
ATOM 1282 C C . LYS A 1 154 ? 15.461 -2.659 -2.560 1.00 94.56 154 LYS A C 1
ATOM 1284 O O . LYS A 1 154 ? 16.275 -2.871 -3.453 1.00 94.56 154 LYS A O 1
ATOM 1289 N N . LEU A 1 155 ? 14.392 -1.882 -2.755 1.00 91.69 155 LEU A N 1
ATOM 1290 C CA . LEU A 1 155 ? 14.047 -1.301 -4.062 1.00 91.69 155 LEU A CA 1
ATOM 1291 C C . LEU A 1 155 ? 15.183 -0.445 -4.639 1.00 91.69 155 LEU A C 1
ATOM 1293 O O . LEU A 1 155 ? 15.501 -0.554 -5.821 1.00 91.69 155 LEU A O 1
ATOM 1297 N N . LYS A 1 156 ? 15.841 0.374 -3.806 1.00 89.50 156 LYS A N 1
ATOM 1298 C CA . LYS A 1 156 ? 17.001 1.186 -4.222 1.00 89.50 156 LYS A CA 1
ATOM 1299 C C . LYS A 1 156 ? 18.207 0.341 -4.632 1.00 89.50 156 LYS A C 1
ATOM 1301 O O . LYS A 1 156 ? 18.967 0.765 -5.497 1.00 89.50 156 LYS A O 1
ATOM 1306 N N . LYS A 1 157 ? 18.380 -0.829 -4.016 1.00 91.56 157 LYS A N 1
ATOM 1307 C CA . LYS A 1 157 ? 19.433 -1.804 -4.334 1.00 91.56 157 LYS A CA 1
ATOM 1308 C C . LYS A 1 157 ? 19.056 -2.766 -5.462 1.00 91.56 157 LYS A C 1
ATOM 1310 O O . LYS A 1 157 ? 19.854 -3.633 -5.787 1.00 91.56 157 LYS A O 1
ATOM 1315 N N . ARG A 1 158 ? 17.875 -2.601 -6.068 1.00 89.12 158 ARG A N 1
ATOM 1316 C CA . ARG A 1 158 ? 17.311 -3.527 -7.062 1.00 89.12 158 ARG A CA 1
ATOM 1317 C C . ARG A 1 158 ? 17.096 -4.949 -6.528 1.00 89.12 158 ARG A C 1
ATOM 1319 O O . ARG A 1 158 ? 17.200 -5.925 -7.258 1.00 89.12 158 ARG A O 1
ATOM 1326 N N . GLU A 1 159 ? 16.772 -5.058 -5.247 1.00 94.12 159 GLU A N 1
ATOM 1327 C CA . GLU A 1 159 ? 16.365 -6.306 -4.608 1.00 94.12 159 GLU A CA 1
ATOM 1328 C C . GLU A 1 159 ? 14.842 -6.317 -4.454 1.00 94.12 159 GLU A C 1
ATOM 1330 O O . GLU A 1 159 ? 14.241 -5.306 -4.073 1.00 94.12 159 GLU A O 1
ATOM 1335 N N . ASN A 1 160 ? 14.203 -7.459 -4.718 1.00 93.69 160 ASN A N 1
ATOM 1336 C CA . ASN A 1 160 ? 12.759 -7.574 -4.550 1.00 93.69 160 ASN A CA 1
ATOM 1337 C C . ASN A 1 160 ? 12.401 -7.571 -3.051 1.00 93.69 160 ASN A C 1
ATOM 1339 O O . ASN A 1 160 ? 12.894 -8.415 -2.294 1.00 93.69 160 ASN A O 1
ATOM 1343 N N . PRO A 1 161 ? 11.577 -6.622 -2.573 1.00 93.56 161 PRO A N 1
ATOM 1344 C CA . PRO A 1 161 ? 11.224 -6.558 -1.164 1.00 93.56 161 PRO A CA 1
ATOM 1345 C C . PRO A 1 161 ? 10.146 -7.558 -0.743 1.00 93.56 161 PRO A C 1
ATOM 1347 O O . PRO A 1 161 ? 9.971 -7.749 0.462 1.00 93.56 161 PRO A O 1
ATOM 1350 N N . TYR A 1 162 ? 9.441 -8.164 -1.697 1.00 92.81 162 TYR A N 1
ATOM 1351 C CA . TYR A 1 162 ? 8.296 -9.031 -1.455 1.00 92.81 162 TYR A CA 1
ATOM 1352 C C . TYR A 1 162 ? 8.683 -10.503 -1.618 1.00 92.81 162 TYR A C 1
ATOM 1354 O O . TYR A 1 162 ? 9.457 -10.850 -2.509 1.00 92.81 162 TYR A O 1
ATOM 1362 N N . ASN A 1 163 ? 8.154 -11.373 -0.757 1.00 93.12 163 ASN A N 1
ATOM 1363 C CA . ASN A 1 163 ? 8.282 -12.822 -0.910 1.00 93.12 163 ASN A CA 1
ATOM 1364 C C . ASN A 1 163 ? 7.307 -13.301 -2.005 1.00 93.12 163 ASN A C 1
ATOM 1366 O O . ASN A 1 163 ? 6.165 -12.846 -2.047 1.00 93.12 163 ASN A O 1
ATOM 1370 N N . SER A 1 164 ? 7.757 -14.186 -2.896 1.00 94.38 164 SER A N 1
ATOM 1371 C CA . SER A 1 164 ? 6.963 -14.687 -4.027 1.00 94.38 164 SER A CA 1
ATOM 1372 C C . SER A 1 164 ? 5.808 -15.611 -3.630 1.00 94.38 164 SER A C 1
ATOM 1374 O O . SER A 1 164 ? 4.878 -15.769 -4.409 1.00 94.38 164 SER A O 1
ATOM 1376 N N . GLU A 1 165 ? 5.855 -16.229 -2.453 1.00 92.88 165 GLU A N 1
ATOM 1377 C CA . GLU A 1 165 ? 4.785 -17.072 -1.909 1.00 92.88 165 GLU A CA 1
ATOM 1378 C C . GLU A 1 165 ? 3.712 -16.221 -1.217 1.00 92.88 165 GLU A C 1
ATOM 1380 O O . GLU A 1 165 ? 2.518 -16.436 -1.421 1.00 92.88 165 GLU A O 1
ATOM 1385 N N . ASP A 1 166 ? 4.130 -15.214 -0.443 1.00 88.94 166 ASP A N 1
ATOM 1386 C CA . ASP A 1 166 ? 3.204 -14.372 0.325 1.00 88.94 166 ASP A CA 1
ATOM 1387 C C . ASP A 1 166 ? 2.535 -13.278 -0.517 1.00 88.94 166 ASP A C 1
ATOM 1389 O O . ASP A 1 166 ? 1.366 -12.948 -0.288 1.00 88.94 166 ASP A O 1
ATOM 1393 N N . PHE A 1 167 ? 3.288 -12.712 -1.467 1.00 92.75 167 PHE A N 1
ATOM 1394 C CA . PHE A 1 167 ? 2.913 -11.566 -2.301 1.00 92.75 167 PHE A CA 1
ATOM 1395 C C . PHE A 1 167 ? 3.326 -11.784 -3.773 1.00 92.75 167 PHE A C 1
ATOM 1397 O O . PHE A 1 167 ? 4.148 -11.028 -4.309 1.00 92.75 167 PHE A O 1
ATOM 1404 N N . PRO A 1 168 ? 2.823 -12.843 -4.437 1.00 94.00 168 PRO A N 1
ATOM 1405 C CA . PRO A 1 168 ? 3.255 -13.242 -5.777 1.00 94.00 168 PRO A CA 1
ATOM 1406 C C . PRO A 1 168 ? 3.111 -12.149 -6.843 1.00 94.00 168 PRO A C 1
ATOM 1408 O O . PRO A 1 168 ? 3.986 -12.018 -7.700 1.00 94.00 168 PRO A O 1
ATOM 1411 N N . HIS A 1 169 ? 2.045 -11.348 -6.814 1.00 93.69 169 HIS A N 1
ATOM 1412 C CA . HIS A 1 169 ? 1.759 -10.359 -7.858 1.00 93.69 169 HIS A CA 1
ATOM 1413 C C . HIS A 1 169 ? 2.622 -9.109 -7.698 1.00 93.69 169 HIS A C 1
ATOM 1415 O O . HIS A 1 169 ? 3.204 -8.635 -8.673 1.00 93.69 169 HIS A O 1
ATOM 1421 N N . LEU A 1 170 ? 2.777 -8.606 -6.472 1.00 92.75 170 LEU A N 1
ATOM 1422 C CA . LEU A 1 170 ? 3.740 -7.551 -6.157 1.00 92.75 170 LEU A CA 1
ATOM 1423 C C . LEU A 1 170 ? 5.168 -7.999 -6.452 1.00 92.75 170 LEU A C 1
ATOM 1425 O O . LEU A 1 170 ? 5.932 -7.238 -7.045 1.00 92.75 170 LEU A O 1
ATOM 1429 N N . HIS A 1 171 ? 5.529 -9.228 -6.072 1.00 94.69 171 HIS A N 1
ATOM 1430 C CA . HIS A 1 171 ? 6.839 -9.788 -6.382 1.00 94.69 171 HIS A CA 1
ATOM 1431 C C . HIS A 1 171 ? 7.072 -9.785 -7.895 1.00 94.69 171 HIS A C 1
ATOM 1433 O O . HIS A 1 171 ? 8.082 -9.254 -8.357 1.00 94.69 171 HIS A O 1
ATOM 1439 N N . ARG A 1 172 ? 6.117 -10.308 -8.667 1.00 93.75 172 ARG A N 1
ATOM 1440 C CA . ARG A 1 172 ? 6.196 -10.356 -10.126 1.00 93.75 172 ARG A CA 1
ATOM 1441 C C . ARG A 1 172 ? 6.298 -8.967 -10.752 1.00 93.75 172 ARG A C 1
ATOM 1443 O O . ARG A 1 172 ? 7.210 -8.745 -11.541 1.00 93.75 172 ARG A O 1
ATOM 1450 N N . LEU A 1 173 ? 5.431 -8.028 -10.364 1.00 92.94 173 LEU A N 1
ATOM 1451 C CA . LEU A 1 173 ? 5.450 -6.662 -10.891 1.00 92.94 173 LEU A CA 1
ATOM 1452 C C . LEU A 1 173 ? 6.816 -6.005 -10.667 1.00 92.94 173 LEU A C 1
ATOM 1454 O O . LEU A 1 173 ? 7.364 -5.391 -11.578 1.00 92.94 173 LEU A O 1
ATOM 1458 N N . ILE A 1 174 ? 7.373 -6.124 -9.457 1.00 93.31 174 ILE A N 1
ATOM 1459 C CA . ILE A 1 174 ? 8.676 -5.533 -9.137 1.00 93.31 174 ILE A CA 1
ATOM 1460 C C . ILE A 1 174 ? 9.808 -6.214 -9.916 1.00 93.31 174 ILE A C 1
ATOM 1462 O O . ILE A 1 174 ? 10.709 -5.517 -10.378 1.00 93.31 174 ILE A O 1
ATOM 1466 N N . GLY A 1 175 ? 9.750 -7.535 -10.106 1.00 92.00 175 GLY A N 1
ATOM 1467 C CA . GLY A 1 175 ? 10.693 -8.257 -10.966 1.00 92.00 175 GLY A CA 1
ATOM 1468 C C . GLY A 1 175 ? 10.672 -7.728 -12.401 1.00 92.00 175 GLY A C 1
ATOM 1469 O O . GLY A 1 175 ? 11.693 -7.278 -12.911 1.00 92.00 175 GLY A O 1
ATOM 1470 N N . GLU A 1 176 ? 9.487 -7.647 -13.002 1.00 91.19 176 GLU A N 1
ATOM 1471 C CA . GLU A 1 176 ? 9.321 -7.136 -14.367 1.00 91.19 176 GLU A CA 1
ATOM 1472 C C . GLU A 1 176 ? 9.712 -5.651 -14.485 1.00 91.19 176 GLU A C 1
ATOM 1474 O O . GLU A 1 176 ? 10.247 -5.228 -15.508 1.00 91.19 176 GLU A O 1
ATOM 1479 N N . CYS A 1 177 ? 9.529 -4.850 -13.426 1.00 90.62 177 CYS A N 1
ATOM 1480 C CA . CYS A 1 177 ? 10.044 -3.479 -13.374 1.00 90.62 177 CYS A CA 1
ATOM 1481 C C . CYS A 1 177 ? 11.568 -3.421 -13.452 1.00 90.62 177 CYS A C 1
ATOM 1483 O O . CYS A 1 177 ? 12.113 -2.493 -14.059 1.00 90.62 177 CYS A O 1
ATOM 1485 N N . PHE A 1 178 ? 12.256 -4.352 -12.788 1.00 91.44 178 PHE A N 1
ATOM 1486 C CA . PHE A 1 178 ? 13.707 -4.429 -12.852 1.00 91.44 178 PHE A CA 1
ATOM 1487 C C . PHE A 1 178 ? 14.151 -4.804 -14.264 1.00 91.44 178 PHE A C 1
ATOM 1489 O O . PHE A 1 178 ? 14.939 -4.055 -14.848 1.00 91.44 178 PHE A O 1
ATOM 1496 N N . ASP A 1 179 ? 13.572 -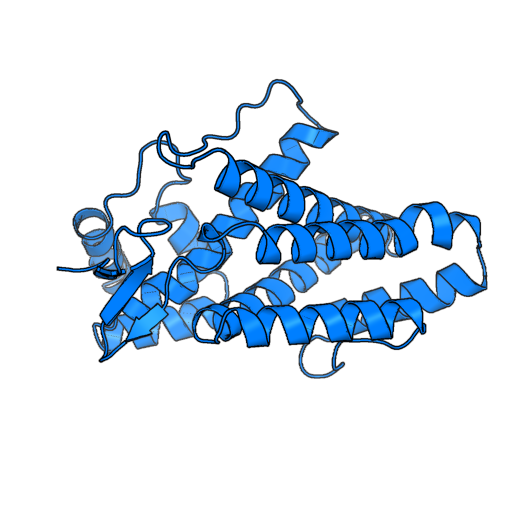5.855 -14.839 1.00 90.56 179 ASP A N 1
ATOM 1497 C CA . ASP A 1 179 ? 13.908 -6.323 -16.186 1.00 90.56 179 ASP A CA 1
ATOM 1498 C C . ASP A 1 179 ? 13.673 -5.225 -17.238 1.00 90.56 179 ASP A C 1
ATOM 1500 O O . ASP A 1 179 ? 14.572 -4.870 -18.007 1.00 90.56 179 ASP A O 1
ATOM 1504 N N . ALA A 1 180 ? 12.495 -4.589 -17.217 1.00 87.88 180 ALA A N 1
ATOM 1505 C CA . ALA A 1 180 ? 12.167 -3.484 -18.117 1.00 87.88 180 ALA A CA 1
ATOM 1506 C C . ALA A 1 180 ? 13.067 -2.256 -17.889 1.00 87.88 180 ALA A C 1
ATOM 1508 O O . ALA A 1 180 ? 13.470 -1.580 -18.838 1.00 87.88 180 ALA A O 1
ATOM 1509 N N . GLY A 1 181 ? 13.412 -1.960 -16.634 1.00 86.94 181 GLY A N 1
ATOM 1510 C CA . GLY A 1 181 ? 14.261 -0.829 -16.269 1.00 86.94 181 GLY A CA 1
ATOM 1511 C C . GLY A 1 181 ? 15.745 -1.012 -16.603 1.00 86.94 181 GLY A C 1
ATOM 1512 O O . GLY A 1 181 ? 16.444 -0.007 -16.740 1.00 86.94 181 GLY A O 1
ATOM 1513 N N . ASP A 1 182 ? 16.235 -2.250 -16.725 1.00 87.00 182 ASP A N 1
ATOM 1514 C CA . ASP A 1 182 ? 17.592 -2.543 -17.214 1.00 87.00 182 ASP A CA 1
ATOM 1515 C C . ASP A 1 182 ? 17.710 -2.325 -18.723 1.00 87.00 182 ASP A C 1
ATOM 1517 O O . ASP A 1 182 ? 18.708 -1.777 -19.191 1.00 87.00 182 ASP A O 1
ATOM 1521 N N . GLY A 1 183 ? 16.663 -2.670 -19.477 1.00 82.94 183 GLY A N 1
ATOM 1522 C CA . GLY A 1 183 ? 16.608 -2.443 -20.923 1.00 82.94 183 GLY A CA 1
ATOM 1523 C C . GLY A 1 183 ? 16.207 -1.022 -21.333 1.00 82.94 183 GLY A C 1
ATOM 1524 O O . GLY A 1 183 ? 16.465 -0.617 -22.466 1.00 82.94 183 GLY A O 1
ATOM 1525 N N . ASN A 1 184 ? 15.567 -0.248 -20.446 1.00 88.44 184 ASN A N 1
ATOM 1526 C CA . ASN A 1 184 ? 14.987 1.049 -20.793 1.00 88.44 184 ASN A CA 1
ATOM 1527 C C . ASN A 1 184 ? 15.082 2.081 -19.649 1.00 88.44 184 ASN A C 1
ATOM 1529 O O . ASN A 1 184 ? 14.291 2.105 -18.702 1.00 88.44 184 ASN A O 1
ATOM 1533 N N . ASN A 1 185 ? 16.019 3.026 -19.782 1.00 87.75 185 ASN A N 1
ATOM 1534 C CA . ASN A 1 185 ? 16.213 4.090 -18.795 1.00 87.75 185 ASN A CA 1
ATOM 1535 C C . ASN A 1 185 ? 15.009 5.049 -18.685 1.00 87.75 185 ASN A C 1
ATOM 1537 O O . ASN A 1 185 ? 14.734 5.552 -17.595 1.00 87.75 185 ASN A O 1
ATOM 1541 N N . LEU A 1 186 ? 14.277 5.295 -19.779 1.00 86.81 186 LEU A N 1
ATOM 1542 C CA . LEU A 1 186 ? 13.070 6.129 -19.740 1.00 86.81 186 LEU A CA 1
ATOM 1543 C C . LEU A 1 186 ? 11.974 5.447 -18.925 1.00 86.81 186 LEU A C 1
ATOM 1545 O O . LEU A 1 186 ? 11.358 6.097 -18.083 1.00 86.81 186 LEU A O 1
ATOM 1549 N N . PHE A 1 187 ? 11.798 4.134 -19.097 1.00 90.19 187 PHE A N 1
ATOM 1550 C CA . PHE A 1 187 ? 10.871 3.350 -18.282 1.00 90.19 187 PHE A CA 1
ATOM 1551 C C . PHE A 1 187 ? 11.223 3.463 -16.794 1.00 90.19 187 PHE A C 1
ATOM 1553 O O . PHE A 1 187 ? 10.380 3.801 -15.959 1.00 90.19 187 PHE A O 1
ATOM 1560 N N . ARG A 1 188 ? 12.505 3.265 -16.456 1.00 86.62 188 ARG A N 1
ATOM 1561 C CA . ARG A 1 188 ? 12.992 3.384 -15.076 1.00 86.62 188 ARG A CA 1
ATOM 1562 C C . ARG A 1 188 ? 12.651 4.744 -14.463 1.00 86.62 188 ARG A C 1
ATOM 1564 O O . ARG A 1 188 ? 12.193 4.802 -13.323 1.00 86.62 188 ARG A O 1
ATOM 1571 N N . ILE A 1 189 ? 12.881 5.830 -15.200 1.00 87.25 189 ILE A N 1
ATOM 1572 C CA . ILE A 1 189 ? 12.666 7.201 -14.716 1.00 87.25 189 ILE A CA 1
ATOM 1573 C C . ILE A 1 189 ? 11.176 7.521 -14.575 1.00 87.25 189 ILE A C 1
ATOM 1575 O O . ILE A 1 189 ? 10.775 8.086 -13.554 1.00 87.25 189 ILE A O 1
ATOM 1579 N N . ASN A 1 190 ? 10.374 7.1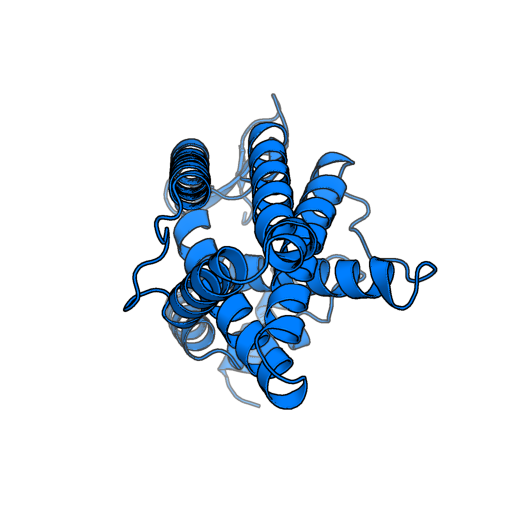51 -15.571 1.00 85.31 190 ASN A N 1
ATOM 1580 C CA . ASN A 1 190 ? 8.974 7.557 -15.668 1.00 85.31 190 ASN A CA 1
ATOM 1581 C C . ASN A 1 190 ? 8.033 6.691 -14.826 1.00 85.31 190 ASN A C 1
ATOM 1583 O O . ASN A 1 190 ? 6.964 7.163 -14.449 1.00 85.31 190 ASN A O 1
ATOM 1587 N N . TYR A 1 191 ? 8.432 5.460 -14.496 1.00 86.38 191 TYR A N 1
ATOM 1588 C CA . TYR A 1 191 ? 7.541 4.484 -13.867 1.00 86.38 191 TYR A CA 1
ATOM 1589 C C . TYR A 1 191 ? 8.136 3.904 -12.580 1.00 86.38 191 TYR A C 1
ATOM 1591 O O . TYR A 1 191 ? 7.611 4.140 -11.489 1.00 86.38 191 TYR A O 1
ATOM 1599 N N . PHE A 1 192 ? 9.286 3.228 -12.653 1.00 85.38 192 PHE A N 1
ATOM 1600 C CA . PHE A 1 192 ? 9.854 2.558 -11.474 1.00 85.38 192 PHE A CA 1
ATOM 1601 C C . PHE A 1 192 ? 10.283 3.537 -10.362 1.00 85.38 192 PHE A C 1
ATOM 1603 O O . PHE A 1 192 ? 9.949 3.363 -9.182 1.00 85.38 192 PHE A O 1
ATOM 1610 N N . LEU A 1 193 ? 10.991 4.616 -10.718 1.00 88.44 193 LEU A N 1
ATOM 1611 C CA . LEU A 1 193 ? 11.372 5.647 -9.747 1.00 88.44 193 LEU A CA 1
ATOM 1612 C C . LEU A 1 193 ? 10.154 6.393 -9.196 1.00 88.44 193 LEU A C 1
ATOM 1614 O O . LEU A 1 193 ? 10.199 6.856 -8.055 1.00 88.44 193 LEU A O 1
ATOM 1618 N N . VAL A 1 194 ? 9.068 6.486 -9.966 1.00 87.12 194 VAL A N 1
ATOM 1619 C CA . VAL A 1 194 ? 7.813 7.088 -9.508 1.00 87.12 194 VAL A CA 1
ATOM 1620 C C . VAL A 1 194 ? 7.181 6.240 -8.406 1.00 87.12 194 VAL A C 1
ATOM 1622 O O . VAL A 1 194 ? 6.852 6.806 -7.364 1.00 87.12 194 VAL A O 1
ATOM 1625 N N . ILE A 1 195 ? 7.129 4.906 -8.549 1.00 87.94 195 ILE A N 1
ATOM 1626 C CA . ILE A 1 195 ? 6.703 4.006 -7.457 1.00 87.94 195 ILE A CA 1
ATOM 1627 C C . ILE A 1 195 ? 7.555 4.248 -6.210 1.00 87.94 195 ILE A C 1
ATOM 1629 O O . ILE A 1 195 ? 7.024 4.506 -5.132 1.00 87.94 195 ILE A O 1
ATOM 1633 N N . THR A 1 196 ? 8.883 4.194 -6.345 1.00 88.06 196 THR A N 1
ATOM 1634 C CA . THR A 1 196 ? 9.794 4.310 -5.193 1.00 88.06 196 THR A CA 1
ATOM 1635 C C . THR A 1 196 ? 9.645 5.659 -4.476 1.00 88.06 196 THR A C 1
ATOM 1637 O O . THR A 1 196 ? 9.681 5.720 -3.242 1.00 88.06 196 THR A O 1
ATOM 1640 N N . ARG A 1 197 ? 9.449 6.754 -5.225 1.00 89.31 197 ARG A N 1
ATOM 1641 C CA . ARG A 1 197 ? 9.205 8.095 -4.668 1.00 89.31 197 ARG A CA 1
ATOM 1642 C C . ARG A 1 197 ? 7.848 8.180 -3.977 1.00 89.31 197 ARG A C 1
ATOM 1644 O O . ARG A 1 197 ? 7.792 8.689 -2.861 1.00 89.31 197 ARG A O 1
ATOM 1651 N N . ALA A 1 198 ? 6.790 7.660 -4.599 1.00 87.50 198 ALA A N 1
ATOM 1652 C CA . ALA A 1 198 ? 5.451 7.649 -4.016 1.00 87.50 198 ALA A CA 1
ATOM 1653 C C . ALA A 1 198 ? 5.418 6.825 -2.720 1.00 87.50 198 ALA A C 1
ATOM 1655 O O . ALA A 1 198 ? 4.895 7.284 -1.709 1.00 87.50 198 ALA A O 1
ATOM 1656 N N . TYR A 1 199 ? 6.088 5.671 -2.706 1.00 88.44 199 TYR A N 1
ATOM 1657 C CA . TYR A 1 199 ? 6.253 4.853 -1.508 1.00 88.44 199 TYR A CA 1
ATOM 1658 C C . TYR A 1 199 ? 7.045 5.601 -0.420 1.00 88.44 199 TYR A C 1
ATOM 1660 O O . TYR A 1 199 ? 6.642 5.656 0.738 1.00 88.44 199 TYR A O 1
ATOM 1668 N N . SER A 1 200 ? 8.149 6.261 -0.779 1.00 88.62 200 SER A N 1
ATOM 1669 C CA . SER A 1 200 ? 8.925 7.055 0.186 1.00 88.62 200 SER A CA 1
ATOM 1670 C C . SER A 1 200 ? 8.102 8.195 0.799 1.00 88.62 200 SER A C 1
ATOM 1672 O O . SER A 1 200 ? 8.178 8.422 2.005 1.00 88.62 200 SER A O 1
ATOM 1674 N N . ALA A 1 201 ? 7.290 8.884 -0.010 1.00 87.06 201 ALA A N 1
ATOM 1675 C CA . ALA A 1 201 ? 6.378 9.923 0.463 1.00 87.06 201 ALA A CA 1
ATOM 1676 C C . ALA A 1 201 ? 5.299 9.347 1.388 1.00 87.06 201 ALA A C 1
ATOM 1678 O O . ALA A 1 201 ? 5.001 9.935 2.424 1.00 87.06 201 ALA A O 1
ATOM 1679 N N . TRP A 1 202 ? 4.770 8.171 1.050 1.00 85.81 202 TRP A N 1
ATOM 1680 C CA . TRP A 1 202 ? 3.810 7.458 1.880 1.00 85.81 202 TRP A CA 1
ATOM 1681 C C . TRP A 1 202 ? 4.386 7.117 3.264 1.00 85.81 202 TRP A C 1
ATOM 1683 O O . TRP A 1 202 ? 3.761 7.418 4.277 1.00 85.81 202 TRP A O 1
ATOM 1693 N N . VAL A 1 203 ? 5.617 6.601 3.337 1.00 86.50 203 VAL A N 1
ATOM 1694 C CA . VAL A 1 203 ? 6.296 6.312 4.616 1.00 86.50 203 VAL A CA 1
ATOM 1695 C C . VAL A 1 203 ? 6.604 7.582 5.408 1.00 86.50 203 VAL A C 1
ATOM 1697 O O . VAL A 1 203 ? 6.436 7.599 6.627 1.00 86.50 203 VAL A O 1
ATOM 1700 N N . ALA A 1 204 ? 7.046 8.651 4.742 1.00 86.06 204 ALA A N 1
ATOM 1701 C CA . ALA A 1 204 ? 7.285 9.934 5.399 1.00 8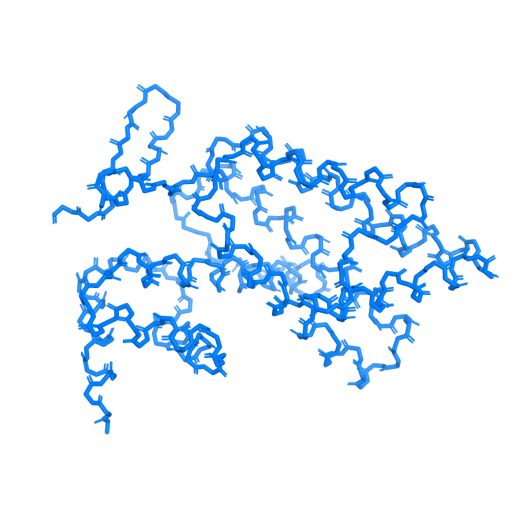6.06 204 ALA A CA 1
ATOM 1702 C C . ALA A 1 204 ? 5.994 10.493 6.020 1.00 86.06 204 ALA A C 1
ATOM 1704 O O . ALA A 1 204 ? 6.017 11.015 7.135 1.00 86.06 204 ALA A O 1
ATOM 1705 N N . ASP A 1 205 ? 4.863 10.320 5.333 1.00 83.31 205 ASP A N 1
ATOM 1706 C CA . ASP A 1 205 ? 3.544 10.686 5.842 1.00 83.31 205 ASP A CA 1
ATOM 1707 C C . ASP A 1 205 ? 3.143 9.822 7.048 1.00 83.31 205 ASP A C 1
ATOM 1709 O O . ASP A 1 205 ? 2.719 10.357 8.072 1.00 83.31 205 ASP A O 1
ATOM 1713 N N . MET A 1 206 ? 3.382 8.504 7.003 1.00 80.06 206 MET A N 1
ATOM 1714 C CA . MET A 1 206 ? 3.187 7.638 8.173 1.00 80.06 206 MET A CA 1
ATOM 1715 C C . MET A 1 206 ? 3.982 8.124 9.383 1.00 80.06 206 MET A C 1
ATOM 1717 O O . MET A 1 206 ? 3.479 8.112 10.506 1.00 80.06 206 MET A O 1
ATOM 1721 N N . GLN A 1 207 ? 5.230 8.546 9.181 1.00 80.62 207 GLN A N 1
ATOM 1722 C CA . GLN A 1 207 ? 6.093 9.030 10.256 1.00 80.62 207 GLN A CA 1
ATOM 1723 C C . GLN A 1 207 ? 5.562 10.323 10.871 1.00 80.62 207 GLN A C 1
ATOM 1725 O O . GLN A 1 207 ? 5.420 10.400 12.095 1.00 80.62 207 GLN A O 1
ATOM 1730 N N . SER A 1 208 ? 5.250 11.311 10.032 1.00 77.69 208 SER A N 1
ATOM 1731 C CA . SER A 1 208 ? 4.864 12.654 10.466 1.00 77.69 208 SER A CA 1
ATOM 1732 C C . SER A 1 208 ? 3.455 12.713 11.053 1.00 77.69 208 SER A C 1
ATOM 1734 O O . SER A 1 208 ? 3.217 13.503 11.964 1.00 77.69 208 SER A O 1
ATOM 1736 N N . ASN A 1 209 ? 2.534 11.860 10.594 1.00 70.38 209 ASN A N 1
ATOM 1737 C CA . ASN A 1 209 ? 1.137 11.904 11.009 1.00 70.38 209 ASN A CA 1
ATOM 1738 C C . ASN A 1 209 ? 0.858 10.947 12.184 1.00 70.38 209 ASN A C 1
ATOM 1740 O O . ASN A 1 209 ? 0.900 9.718 12.037 1.00 70.38 209 ASN A O 1
ATOM 1744 N N . PRO A 1 210 ? 0.504 11.467 13.378 1.00 61.53 210 PRO A N 1
ATOM 1745 C CA . PRO A 1 210 ? 0.159 10.636 14.534 1.00 61.53 210 PRO A CA 1
ATOM 1746 C C . PRO A 1 210 ? -1.096 9.788 14.300 1.00 61.53 210 PRO A C 1
ATOM 1748 O O . PRO A 1 210 ? -1.265 8.759 14.941 1.00 61.53 210 PRO A O 1
ATOM 1751 N N . SER A 1 211 ? -1.957 10.205 13.366 1.00 57.78 211 SER A N 1
ATOM 1752 C CA . SER A 1 211 ? -3.228 9.557 13.042 1.00 57.78 211 SER A CA 1
ATOM 1753 C C . SER A 1 211 ? -3.108 8.293 12.185 1.00 57.78 211 SER A C 1
ATOM 1755 O O . SER A 1 211 ? -4.103 7.595 12.022 1.00 57.78 211 SER A O 1
ATOM 1757 N N . TRP A 1 212 ? -1.927 7.979 11.640 1.00 58.09 212 TRP A N 1
ATOM 1758 C CA . TRP A 1 212 ? -1.718 6.765 10.834 1.00 58.09 212 TRP A CA 1
ATOM 1759 C C . TRP A 1 212 ? -1.871 5.469 11.629 1.00 58.09 212 TRP A C 1
ATOM 1761 O O . TRP A 1 212 ? -2.172 4.431 11.059 1.00 58.09 212 TRP A O 1
ATOM 1771 N N . VAL A 1 213 ? -1.687 5.533 12.949 1.00 54.06 213 VAL A N 1
ATOM 1772 C CA . VAL A 1 213 ? -1.978 4.413 13.845 1.00 54.06 213 VAL A CA 1
ATOM 1773 C C . VAL A 1 213 ? -3.028 4.894 14.820 1.00 54.06 213 VAL A C 1
ATOM 1775 O O . VAL A 1 213 ? -2.753 5.375 15.917 1.00 54.06 213 VAL A O 1
ATOM 1778 N N . THR A 1 214 ? -4.258 4.869 14.333 1.00 52.38 214 THR A N 1
ATOM 1779 C CA . THR A 1 214 ? -5.436 5.330 15.060 1.00 52.38 214 THR A CA 1
ATOM 1780 C C . THR A 1 214 ? -6.146 4.205 15.788 1.00 52.38 214 THR A C 1
ATOM 1782 O O . THR A 1 214 ? -7.197 4.446 16.360 1.00 52.38 214 THR A O 1
ATOM 1785 N N . ILE A 1 215 ? -5.606 2.988 15.771 1.00 53.59 215 ILE A N 1
ATOM 1786 C CA . ILE A 1 215 ? -6.250 1.800 16.323 1.00 53.59 215 ILE A CA 1
ATOM 1787 C C . ILE A 1 215 ? -5.135 0.928 16.893 1.00 53.59 215 ILE A C 1
ATOM 1789 O O . ILE A 1 215 ? -4.221 0.545 16.172 1.00 53.59 215 ILE A O 1
ATOM 1793 N N . PHE A 1 216 ? -5.167 0.665 18.191 1.00 52.09 216 PHE A N 1
ATOM 1794 C CA . PHE A 1 216 ? -4.311 -0.330 18.833 1.00 52.09 216 PHE A CA 1
ATOM 1795 C C . PHE A 1 216 ? -5.154 -1.141 19.803 1.00 52.09 216 PHE A C 1
ATOM 1797 O O . PHE A 1 216 ? -6.047 -0.613 20.470 1.00 52.09 216 PHE A O 1
ATOM 1804 N N . GLN A 1 217 ? -4.858 -2.433 19.864 1.00 49.91 217 GLN A N 1
ATOM 1805 C CA . GLN A 1 217 ? -5.482 -3.351 20.797 1.00 49.91 217 GLN A CA 1
ATOM 1806 C C . GLN A 1 217 ? -4.717 -3.312 22.122 1.00 49.91 217 GLN A C 1
ATOM 1808 O O . GLN A 1 217 ? -3.513 -3.560 22.167 1.00 49.91 217 GLN A O 1
ATOM 1813 N N . GLU A 1 218 ? -5.410 -2.996 23.210 1.00 56.31 218 GLU A N 1
ATOM 1814 C CA . GLU A 1 218 ? -4.851 -3.026 24.563 1.00 56.31 218 GLU A CA 1
ATOM 1815 C C . GLU A 1 218 ? -5.887 -3.660 25.492 1.00 56.31 218 GLU A C 1
ATOM 1817 O O . GLU A 1 218 ? -7.023 -3.195 25.571 1.00 56.31 218 GLU A O 1
ATOM 1822 N N . ASN A 1 219 ? -5.521 -4.760 26.160 1.00 56.84 219 ASN A N 1
ATOM 1823 C CA . ASN A 1 219 ? -6.408 -5.519 27.055 1.00 56.84 219 ASN A CA 1
ATOM 1824 C C . ASN A 1 219 ? -7.761 -5.910 26.418 1.00 56.84 219 ASN A C 1
ATOM 1826 O O . ASN A 1 219 ? -8.809 -5.772 27.044 1.00 56.84 219 ASN A O 1
ATOM 1830 N N . GLY A 1 220 ? -7.751 -6.347 25.152 1.00 55.69 220 GLY A N 1
ATOM 1831 C CA . GLY A 1 220 ? -8.966 -6.748 24.428 1.00 55.69 220 GLY A CA 1
ATOM 1832 C C . GLY A 1 220 ? -9.854 -5.590 23.954 1.00 55.69 220 GLY A C 1
ATOM 1833 O O . GLY A 1 220 ? -10.926 -5.833 23.413 1.00 55.69 220 GLY A O 1
ATOM 1834 N N . LYS A 1 221 ? -9.422 -4.335 24.127 1.00 54.25 221 LYS A N 1
ATOM 1835 C CA . LYS A 1 221 ? -10.156 -3.146 23.682 1.00 54.25 221 LYS A CA 1
ATOM 1836 C C . LYS A 1 221 ? -9.462 -2.494 22.497 1.00 54.25 221 LYS A C 1
ATOM 1838 O O . LYS A 1 221 ? -8.242 -2.321 22.519 1.00 54.25 221 LYS A O 1
ATOM 1843 N N . ILE A 1 222 ? -10.240 -2.066 21.503 1.00 55.50 222 ILE A N 1
ATOM 1844 C CA . ILE A 1 222 ? -9.739 -1.142 20.488 1.00 55.50 222 ILE A CA 1
ATOM 1845 C C . ILE A 1 222 ? -9.669 0.251 21.086 1.00 55.50 222 ILE A C 1
ATOM 1847 O O . ILE A 1 222 ? -10.684 0.854 21.446 1.00 55.50 222 ILE A O 1
ATOM 1851 N N . LEU A 1 223 ? -8.462 0.796 21.090 1.00 57.19 223 LEU A N 1
ATOM 1852 C CA . LEU A 1 223 ? -8.203 2.164 21.469 1.00 57.19 223 LEU A CA 1
ATOM 1853 C C . LEU A 1 223 ? -7.759 2.979 20.257 1.00 57.19 223 LEU A C 1
ATOM 1855 O O . LEU A 1 223 ? -6.944 2.540 19.454 1.00 57.19 223 LEU A O 1
ATOM 1859 N N . HIS A 1 224 ? -8.257 4.203 20.179 1.00 55.66 224 HIS A N 1
ATOM 1860 C CA . HIS A 1 224 ? -7.856 5.212 19.222 1.00 55.66 224 HIS A CA 1
ATOM 1861 C C . HIS A 1 224 ? -7.095 6.338 19.909 1.00 55.66 224 HIS A C 1
ATOM 1863 O O . HIS A 1 224 ? -7.558 6.906 20.905 1.00 55.66 224 HIS A O 1
ATOM 1869 N N . HIS A 1 225 ? -5.933 6.714 19.365 1.00 51.09 225 HIS A N 1
ATOM 1870 C CA . HIS A 1 225 ? -5.198 7.879 19.857 1.00 51.09 225 HIS A CA 1
ATOM 1871 C C . HIS A 1 225 ? -5.933 9.139 19.414 1.00 51.09 225 HIS A C 1
ATOM 1873 O O . HIS A 1 225 ? -5.899 9.538 18.250 1.00 51.09 225 HIS A O 1
ATOM 1879 N N . ALA A 1 226 ? -6.618 9.786 20.351 1.00 45.69 226 ALA A N 1
ATOM 1880 C CA . ALA A 1 226 ? -7.377 10.994 20.080 1.00 45.69 226 ALA A CA 1
ATOM 1881 C C . ALA A 1 226 ? -6.440 12.210 19.991 1.00 45.69 226 ALA A C 1
ATOM 1883 O O . ALA A 1 226 ? -6.635 13.154 20.730 1.00 45.69 226 ALA A O 1
ATOM 1884 N N . SER A 1 227 ? -5.441 12.222 19.099 1.00 49.22 227 SER A N 1
ATOM 1885 C CA . SER A 1 227 ? -4.389 13.258 18.953 1.00 49.22 227 SER A CA 1
ATOM 1886 C C . SER A 1 227 ? -3.352 13.349 20.094 1.00 49.22 227 SER A C 1
ATOM 1888 O O . SER A 1 227 ? -3.496 12.728 21.151 1.00 49.22 227 SER A O 1
ATOM 1890 N N . GLN A 1 228 ? -2.256 14.083 19.845 1.00 42.50 228 GLN A N 1
ATOM 1891 C CA . GLN A 1 228 ? -1.167 14.309 20.805 1.00 42.50 228 GLN A CA 1
ATOM 1892 C C . GLN A 1 228 ? -1.709 14.937 22.103 1.00 42.50 228 GLN A C 1
ATOM 1894 O O . GLN A 1 228 ? -2.432 15.929 22.063 1.00 42.50 228 GLN A O 1
ATOM 1899 N N . GLY A 1 229 ? -1.373 14.347 23.255 1.00 48.03 229 GLY A N 1
ATOM 1900 C CA . GLY A 1 229 ? -1.710 14.882 24.583 1.00 48.03 229 GLY A CA 1
ATOM 1901 C C . GLY A 1 229 ? -3.132 14.611 25.097 1.00 48.03 229 GLY A C 1
ATOM 1902 O O . GLY A 1 229 ? -3.429 14.952 26.235 1.00 48.03 229 GLY A O 1
ATOM 1903 N N . LYS A 1 230 ? -4.012 13.973 24.315 1.00 49.84 230 LYS A N 1
ATOM 1904 C CA . LYS A 1 230 ? -5.433 13.760 24.677 1.00 49.84 230 LYS A CA 1
ATOM 1905 C C . LYS A 1 230 ? -5.790 12.319 25.077 1.00 49.84 230 LYS A C 1
ATOM 1907 O O . LYS A 1 230 ? -6.967 11.976 25.177 1.00 49.84 230 LYS A O 1
ATOM 1912 N N . GLY A 1 231 ? -4.779 11.490 25.337 1.00 55.53 231 GLY A N 1
ATOM 1913 C CA . GLY A 1 231 ? -4.951 10.107 25.785 1.00 55.53 231 GLY A CA 1
ATOM 1914 C C . GLY A 1 231 ? -5.489 9.153 24.710 1.00 55.53 231 GLY A C 1
ATOM 1915 O O . GLY A 1 231 ? -5.624 9.496 23.530 1.00 55.53 231 GLY A O 1
ATOM 1916 N N . LYS A 1 232 ? -5.761 7.918 25.135 1.00 57.47 232 LYS A N 1
ATOM 1917 C CA . LYS A 1 232 ? -6.340 6.843 24.322 1.00 57.47 232 LYS A CA 1
ATOM 1918 C C . LYS A 1 232 ? -7.851 6.799 24.576 1.00 57.47 232 LYS A C 1
ATOM 1920 O O . LYS A 1 232 ? -8.269 6.838 25.730 1.00 57.47 232 LYS A O 1
ATOM 1925 N N . LYS A 1 233 ? -8.676 6.729 23.529 1.00 52.81 233 LYS A N 1
ATOM 1926 C CA . LYS A 1 233 ? -10.136 6.566 23.647 1.00 52.81 233 LYS A CA 1
ATOM 1927 C C . LYS A 1 233 ? -10.550 5.190 23.161 1.00 52.81 233 LYS A C 1
ATOM 1929 O O . LYS A 1 233 ? -10.131 4.795 22.084 1.00 52.81 233 LYS A O 1
ATOM 1934 N N . CYS A 1 234 ? -11.383 4.489 23.920 1.00 48.34 234 CYS A N 1
ATOM 1935 C CA . CYS A 1 234 ? -11.977 3.243 23.450 1.00 48.34 234 CYS A CA 1
ATOM 1936 C C . CYS A 1 234 ? -12.948 3.537 22.301 1.00 48.34 234 CYS A C 1
ATOM 1938 O O . CYS A 1 234 ? -13.768 4.447 22.433 1.00 48.34 234 CYS A O 1
ATOM 1940 N N . LEU A 1 235 ? -12.835 2.812 21.185 1.00 45.91 235 LEU A N 1
ATOM 1941 C CA . LEU A 1 235 ? -13.766 2.950 20.057 1.00 45.91 235 LEU A CA 1
ATOM 1942 C C . LEU A 1 235 ? -15.123 2.285 20.342 1.00 45.91 235 LEU A C 1
ATOM 1944 O O . LEU A 1 235 ? -16.114 2.666 19.731 1.00 45.91 235 LEU A O 1
ATOM 1948 N N . PHE A 1 236 ? -15.170 1.362 21.306 1.00 42.75 236 PHE A N 1
ATOM 1949 C CA . PHE A 1 236 ? -16.373 0.648 21.734 1.00 42.75 236 PHE A CA 1
ATOM 1950 C C . PHE A 1 236 ? -16.509 0.800 23.256 1.00 42.75 236 PHE A C 1
ATOM 1952 O O . PHE A 1 236 ? -15.648 0.319 23.995 1.00 42.75 236 PHE A O 1
ATOM 1959 N N . GLN A 1 237 ? -17.512 1.549 23.723 1.00 37.78 237 GLN A N 1
ATOM 1960 C CA . GLN A 1 237 ? -17.872 1.631 25.146 1.00 37.78 237 GLN A CA 1
ATOM 1961 C C . GLN A 1 237 ? -18.979 0.639 25.464 1.00 37.78 237 GLN A C 1
ATOM 1963 O O . GLN A 1 237 ? -19.901 0.530 24.628 1.00 37.78 237 GLN A O 1
#